Protein AF-A0A8H8JUF9-F1 (afdb_monomer_lite)

pLDDT: mean 74.29, std 18.12, range [37.16, 95.56]

Secondary structure (DSSP, 8-state):
--THHHHHHHHHHHHHHHH-TTSTTTT--HHHHHHHHHHHHHHHTTT-TTTTSPPPTT--HHHHHHHGGG-TTTHHHHHHHHHHHHS-S-GGGTHHHHHHHHHHS-TTT----HHHHHHHHHHHHHHHHHS----PPP-----GGGS-GGGTSPP----------S------TTS--------TTTTTTS-HHHHHHHHGGGGGS-TT-HHHHHHHSSS-----------------------------TTSS----

Sequence (256 aa):
MRFGARSQVLRHIIKVAELDSTHPLHGCDAQDAKTKFEGQLRLYAPGYHPSHRPLGKQESPLAYWRSLKNTSDSFIISIVTEKLFSVLPNSMCDERTGSRISFLDSDLRSRTDIKAMTEQIKITQLYNMIEGRPKLKPRTAAHFRDLPESAKLPLPGPEVKATYHELIERPDSWLDEEPSELDPDLCAGYDMEQLTGQLNALRIINMQSPALADILSAWPVDLPIPQASILAESSTQCKGKQKKRVRSADEVAWDE

Radius of gyration: 30.15 Å; chains: 1; bounding box: 78×51×82 Å

Foldseek 3Di:
DFLLVLLVLLLVLLQVLCVDVPRPCNPPFSVNLVVLLVQLVVCPVVCHPPSVDDADPPHDPLNVLVVCCVPPNCNSVSVSVNVVVVDDPDPCVCVVVVVQVCVCVPPPHDPDDPVVSVVVVVVVVVCCVVVNDPPPDPPPPCPPVNPPVVVVDDDPDDPDPDDDDDDDPDPPVVVPPDPDPPPPPVPPPPDVVVVVVVCVVCVVVPCPPVVVVQVPDPDHDPDDDPPPPPPDDPPPPDDDDDPDDRHRSVRDDSSD

Structure (mmCIF, N/CA/C/O backbone):
data_AF-A0A8H8JUF9-F1
#
_entry.id   AF-A0A8H8JUF9-F1
#
loop_
_atom_site.group_PDB
_atom_site.id
_atom_site.type_symbol
_atom_site.label_atom_id
_atom_site.label_alt_id
_atom_site.label_comp_id
_atom_site.label_asym_id
_atom_site.label_entity_id
_atom_site.label_seq_id
_atom_site.pdbx_PDB_ins_code
_atom_site.Cartn_x
_atom_site.Cartn_y
_atom_site.Cartn_z
_atom_site.occupancy
_atom_site.B_iso_or_equiv
_atom_site.auth_seq_id
_atom_site.auth_comp_id
_atom_site.auth_asym_id
_atom_site.auth_atom_id
_atom_site.pdbx_PDB_model_num
ATOM 1 N N . MET A 1 1 ? -17.273 -15.712 3.340 1.00 45.47 1 MET A N 1
ATOM 2 C CA . MET A 1 1 ? -15.940 -15.088 3.153 1.00 45.47 1 MET A CA 1
ATOM 3 C C . MET A 1 1 ? -15.391 -14.700 4.516 1.00 45.47 1 MET A C 1
ATOM 5 O O . MET A 1 1 ? -16.115 -14.082 5.283 1.00 45.47 1 MET A O 1
ATOM 9 N N . ARG A 1 2 ? -14.165 -15.126 4.840 1.00 50.25 2 ARG A N 1
ATOM 10 C CA . ARG A 1 2 ? -13.550 -14.971 6.168 1.00 50.25 2 ARG A CA 1
ATOM 11 C C . ARG A 1 2 ? -13.209 -13.497 6.424 1.00 50.25 2 ARG A C 1
ATOM 13 O O . ARG A 1 2 ? -12.335 -12.955 5.752 1.00 50.25 2 ARG A O 1
ATOM 20 N N . PHE A 1 3 ? -13.883 -12.863 7.384 1.00 55.41 3 PHE A N 1
ATOM 21 C CA . PHE A 1 3 ? -13.566 -11.500 7.837 1.00 55.41 3 PHE A CA 1
ATOM 22 C C . PHE A 1 3 ? -12.118 -11.371 8.342 1.00 55.41 3 PHE A C 1
ATOM 24 O O . PHE A 1 3 ? -11.520 -10.308 8.179 1.00 55.41 3 PHE A O 1
ATOM 31 N N . GLY A 1 4 ? -11.522 -12.474 8.814 1.00 62.31 4 GLY A N 1
ATOM 32 C CA . GLY A 1 4 ? -10.166 -12.508 9.362 1.00 62.31 4 GLY A CA 1
ATOM 33 C C . GLY A 1 4 ? -9.073 -11.953 8.444 1.00 62.31 4 GLY A C 1
ATOM 34 O O . GLY A 1 4 ? -8.145 -11.330 8.930 1.00 62.31 4 GLY A O 1
ATOM 35 N N . ALA A 1 5 ? -9.168 -12.068 7.113 1.00 68.31 5 ALA A N 1
ATOM 36 C CA . ALA A 1 5 ? -8.114 -11.526 6.240 1.00 68.31 5 ALA A CA 1
ATOM 37 C C . ALA A 1 5 ? -8.070 -9.982 6.225 1.00 68.31 5 ALA A C 1
ATOM 39 O O . ALA A 1 5 ? -7.011 -9.389 6.027 1.00 68.31 5 ALA A O 1
ATOM 40 N N . ARG A 1 6 ? -9.214 -9.318 6.445 1.00 72.75 6 ARG A N 1
ATOM 41 C CA . ARG A 1 6 ? -9.333 -7.850 6.373 1.00 72.75 6 ARG A CA 1
ATOM 42 C C . ARG A 1 6 ? -8.769 -7.181 7.624 1.00 72.75 6 ARG A C 1
ATOM 44 O O . ARG A 1 6 ? -8.148 -6.125 7.531 1.00 72.75 6 ARG A O 1
ATOM 51 N N . SER A 1 7 ? -8.953 -7.813 8.779 1.00 82.19 7 SER A N 1
ATOM 52 C CA . SER A 1 7 ? -8.460 -7.328 10.067 1.00 82.19 7 SER A CA 1
ATOM 53 C C . SER A 1 7 ? -6.942 -7.464 10.220 1.00 82.19 7 SER A C 1
ATOM 55 O O . SER A 1 7 ? -6.333 -6.623 10.878 1.00 82.19 7 SER A O 1
ATOM 57 N N . GLN A 1 8 ? -6.297 -8.436 9.558 1.00 90.06 8 GLN A N 1
ATOM 58 C CA . GLN A 1 8 ? -4.835 -8.601 9.640 1.00 90.06 8 GLN A CA 1
ATOM 59 C C . GLN A 1 8 ? -4.058 -7.408 9.067 1.00 90.06 8 GLN A C 1
ATOM 61 O O . GLN A 1 8 ? -3.034 -7.019 9.628 1.00 90.06 8 GLN A O 1
ATOM 66 N N . VAL A 1 9 ? -4.545 -6.792 7.982 1.00 91.38 9 VAL A N 1
ATOM 67 C CA . VAL A 1 9 ? -3.889 -5.611 7.392 1.00 91.38 9 VAL A CA 1
ATOM 68 C C . VAL A 1 9 ? -3.919 -4.444 8.377 1.00 91.38 9 VAL A C 1
ATOM 70 O O . VAL A 1 9 ? -2.886 -3.831 8.639 1.00 91.38 9 VAL A O 1
ATOM 73 N N . LEU A 1 10 ? -5.082 -4.171 8.977 1.00 93.62 10 LEU A N 1
ATOM 74 C CA . LEU A 1 10 ? -5.220 -3.112 9.977 1.00 93.62 10 LEU A CA 1
ATOM 75 C C . LEU A 1 10 ? -4.370 -3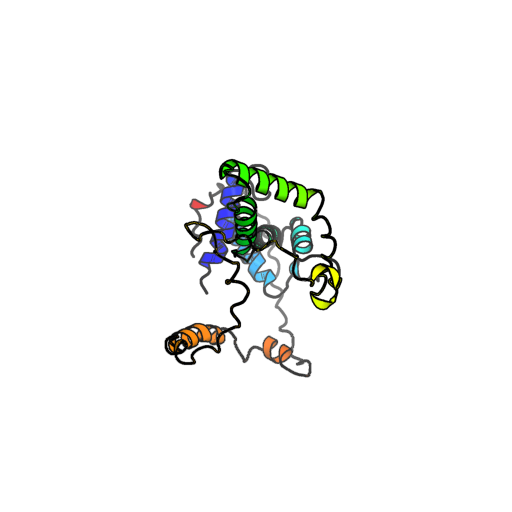.396 11.223 1.00 93.62 10 LEU A C 1
ATOM 77 O O . LEU A 1 10 ? -3.665 -2.502 11.687 1.00 93.62 10 LEU A O 1
ATOM 81 N N . ARG A 1 11 ? -4.363 -4.643 11.712 1.00 94.75 11 ARG A N 1
ATOM 82 C CA . ARG A 1 11 ? -3.496 -5.077 12.816 1.00 94.75 11 ARG A CA 1
ATOM 83 C C . ARG A 1 11 ? -2.031 -4.763 12.527 1.00 94.75 11 ARG A C 1
ATOM 85 O O . ARG A 1 11 ? -1.353 -4.185 13.371 1.00 94.75 11 ARG A O 1
ATOM 92 N N . HIS A 1 12 ? -1.542 -5.122 11.341 1.00 94.75 12 HIS A N 1
ATOM 93 C CA . HIS A 1 12 ? -0.156 -4.865 10.958 1.00 94.75 12 HIS A CA 1
ATOM 94 C C . HIS A 1 12 ? 0.155 -3.364 10.899 1.00 94.75 12 HIS A C 1
ATOM 96 O O . HIS A 1 12 ? 1.177 -2.928 11.419 1.00 94.75 12 HIS A O 1
ATOM 102 N N . ILE A 1 13 ? -0.748 -2.561 10.331 1.00 94.75 13 ILE A N 1
ATOM 103 C CA . ILE A 1 13 ? -0.582 -1.103 10.264 1.00 94.75 13 ILE A CA 1
ATOM 104 C C . ILE A 1 13 ? -0.509 -0.491 11.670 1.00 94.75 13 ILE A C 1
ATOM 106 O O . ILE A 1 13 ? 0.328 0.376 11.906 1.00 94.75 13 ILE A O 1
ATOM 110 N N . ILE A 1 14 ? -1.341 -0.943 12.613 1.00 94.94 14 ILE A N 1
ATOM 111 C CA . ILE A 1 14 ? -1.310 -0.442 13.995 1.00 94.94 14 ILE A CA 1
ATOM 112 C C . ILE A 1 14 ? -0.012 -0.854 14.692 1.00 94.94 14 ILE A C 1
ATOM 114 O O . ILE A 1 14 ? 0.605 -0.013 15.334 1.00 94.94 14 ILE A O 1
ATOM 118 N N . LYS A 1 15 ? 0.476 -2.087 14.496 1.00 95.19 15 LYS A N 1
ATOM 119 C CA . LYS A 1 15 ? 1.793 -2.498 15.016 1.00 95.19 15 LYS A CA 1
ATOM 120 C C . LYS A 1 15 ? 2.923 -1.601 14.519 1.00 95.19 15 LYS A C 1
ATOM 122 O O . LYS A 1 15 ? 3.793 -1.218 15.290 1.00 95.19 15 LYS A O 1
ATOM 127 N N . VAL A 1 16 ? 2.904 -1.243 13.236 1.00 94.81 16 VAL A N 1
ATOM 128 C CA . VAL A 1 16 ? 3.875 -0.290 12.681 1.00 94.81 16 VAL A CA 1
ATOM 129 C C . VAL A 1 16 ? 3.706 1.091 13.325 1.00 94.81 16 VAL A C 1
ATOM 131 O O . VAL A 1 16 ? 4.698 1.716 13.680 1.00 94.81 16 VAL A O 1
ATOM 134 N N . ALA A 1 17 ? 2.469 1.542 13.547 1.00 94.38 17 ALA A N 1
ATOM 135 C CA . ALA A 1 17 ? 2.174 2.820 14.198 1.00 94.38 17 ALA A CA 1
ATOM 136 C C . ALA A 1 17 ? 2.578 2.883 15.684 1.00 94.38 17 ALA A C 1
ATOM 138 O O . ALA A 1 17 ? 2.832 3.966 16.208 1.00 94.38 17 ALA A O 1
ATOM 139 N N . GLU A 1 18 ? 2.624 1.744 16.377 1.00 93.81 18 GLU A N 1
ATOM 140 C CA . GLU A 1 18 ? 3.130 1.646 17.753 1.00 93.81 18 GLU A CA 1
ATOM 141 C C . GLU A 1 18 ? 4.650 1.845 17.811 1.00 93.81 18 GLU A C 1
ATOM 143 O O . GLU A 1 18 ? 5.156 2.434 18.765 1.00 93.81 18 GLU A O 1
ATOM 148 N N . LEU A 1 19 ? 5.367 1.386 16.781 1.00 94.44 19 LEU A N 1
ATOM 149 C CA . LEU A 1 19 ? 6.822 1.514 16.672 1.00 94.44 19 LEU A CA 1
ATOM 150 C C . LEU A 1 19 ? 7.258 2.880 16.124 1.00 94.44 19 LEU A C 1
ATOM 152 O O . LEU A 1 19 ? 8.317 3.380 16.497 1.00 94.44 19 LEU A O 1
ATOM 156 N N . ASP A 1 20 ? 6.457 3.475 15.240 1.00 95.19 20 ASP A N 1
ATOM 157 C CA . ASP A 1 20 ? 6.771 4.724 14.550 1.00 95.19 20 ASP A CA 1
ATOM 158 C C . ASP A 1 20 ? 5.901 5.882 15.058 1.00 95.19 20 ASP A C 1
ATOM 160 O O . ASP A 1 20 ? 4.702 5.963 14.779 1.00 95.19 20 ASP A O 1
ATOM 164 N N . SER A 1 21 ? 6.527 6.822 15.770 1.00 93.44 21 SER A N 1
ATOM 165 C CA . SER A 1 21 ? 5.866 8.019 16.303 1.00 93.44 21 SER A CA 1
ATOM 166 C C . SER A 1 21 ? 5.422 9.010 15.228 1.00 93.44 21 SER A C 1
ATOM 168 O O . SER A 1 21 ? 4.585 9.871 15.499 1.00 93.44 21 SER A O 1
ATOM 170 N N . THR A 1 22 ? 5.946 8.893 14.005 1.00 95.19 22 THR A N 1
ATOM 171 C CA . THR A 1 22 ? 5.555 9.746 12.876 1.00 95.19 22 THR A CA 1
ATOM 172 C C . THR A 1 22 ? 4.300 9.243 12.165 1.00 95.19 22 THR A C 1
ATOM 174 O O . THR A 1 22 ? 3.713 9.957 11.346 1.00 95.19 22 THR A O 1
ATOM 177 N N . HIS A 1 23 ? 3.855 8.022 12.478 1.00 93.19 23 HIS A N 1
ATOM 178 C CA . HIS A 1 23 ? 2.730 7.401 11.802 1.00 93.19 23 HIS A CA 1
ATOM 179 C C . HIS A 1 23 ? 1.400 8.100 12.156 1.00 93.19 23 HIS A C 1
ATOM 181 O O . HIS A 1 23 ? 1.132 8.371 13.326 1.00 93.19 23 HIS A O 1
ATOM 187 N N . PRO A 1 24 ? 0.484 8.323 11.192 1.00 92.62 24 PRO A N 1
ATOM 188 C CA . PRO A 1 24 ? -0.787 9.025 11.428 1.00 92.62 24 PRO A CA 1
ATOM 189 C C . PRO A 1 24 ? -1.728 8.343 12.440 1.00 92.62 24 PRO A C 1
ATOM 191 O O . PRO A 1 24 ? -2.610 8.989 12.996 1.00 92.62 24 PRO A O 1
ATOM 194 N N . LEU A 1 25 ? -1.556 7.040 12.674 1.00 92.94 25 LEU A N 1
ATOM 195 C CA . LEU A 1 25 ? -2.312 6.273 13.678 1.00 92.94 25 LEU A CA 1
ATOM 196 C C . LEU A 1 25 ? -1.590 6.153 15.028 1.00 92.94 25 LEU A C 1
ATOM 198 O O . LEU A 1 25 ? -2.049 5.409 15.893 1.00 92.94 25 LEU A O 1
ATOM 202 N N . HIS A 1 26 ? -0.468 6.851 15.216 1.00 93.38 26 HIS A N 1
ATOM 203 C CA . HIS A 1 26 ? 0.272 6.801 16.468 1.00 93.38 26 HIS A CA 1
ATOM 204 C C . HIS A 1 26 ? -0.597 7.288 17.640 1.00 93.38 26 HIS A C 1
ATOM 206 O O . HIS A 1 26 ? -1.272 8.315 17.557 1.00 93.38 26 HIS A O 1
ATOM 212 N N . GLY A 1 27 ? -0.613 6.521 18.734 1.00 90.94 27 GLY A N 1
ATOM 213 C CA . GLY A 1 27 ? -1.431 6.807 19.918 1.00 90.94 27 GLY A CA 1
ATOM 214 C C . GLY A 1 27 ? -2.931 6.511 19.770 1.00 90.94 27 GLY A C 1
ATOM 215 O O . GLY A 1 27 ? -3.695 6.787 20.697 1.00 90.94 27 GLY A O 1
ATOM 216 N N . CYS A 1 28 ? -3.374 5.951 18.640 1.00 91.25 28 CYS A N 1
ATOM 217 C CA . CYS A 1 28 ? -4.746 5.481 18.483 1.00 91.25 28 CYS A CA 1
ATOM 218 C C . CYS A 1 28 ? -4.947 4.158 19.240 1.00 91.25 28 CYS A C 1
ATOM 220 O O . CYS A 1 28 ? -4.113 3.261 19.166 1.00 91.25 28 CYS A O 1
ATOM 222 N N . ASP A 1 29 ? -6.060 4.029 19.963 1.00 94.50 29 ASP A N 1
ATOM 223 C CA . ASP A 1 29 ? -6.433 2.772 20.613 1.00 94.50 29 ASP A CA 1
ATOM 224 C C . ASP A 1 29 ? -6.805 1.721 19.559 1.00 94.50 29 ASP A C 1
ATOM 226 O O . ASP A 1 29 ? -7.633 1.985 18.684 1.00 94.50 29 ASP A O 1
ATOM 230 N N . ALA A 1 30 ? -6.214 0.525 19.637 1.00 94.56 30 ALA A N 1
ATOM 231 C CA . ALA A 1 30 ? -6.396 -0.495 18.607 1.00 94.56 30 ALA A CA 1
ATOM 232 C C . ALA A 1 30 ? -7.864 -0.951 18.461 1.00 94.56 30 ALA A C 1
ATOM 234 O O . ALA A 1 30 ? -8.325 -1.206 17.345 1.00 94.56 30 ALA A O 1
ATOM 235 N N . GLN A 1 31 ? -8.626 -0.996 19.561 1.00 93.62 31 GLN A N 1
ATOM 236 C CA . GLN A 1 31 ? -10.045 -1.367 19.536 1.00 93.62 31 GLN A CA 1
ATOM 237 C C . GLN A 1 31 ? -10.903 -0.262 18.907 1.00 93.62 31 GLN A C 1
ATOM 239 O O . GLN A 1 31 ? -11.801 -0.543 18.107 1.00 93.62 31 GLN A O 1
ATOM 244 N N . ASP A 1 32 ? -10.627 0.998 19.250 1.00 94.00 32 ASP A N 1
ATOM 245 C CA . ASP A 1 32 ? -11.265 2.160 18.626 1.00 94.00 32 ASP A CA 1
ATOM 246 C C . ASP A 1 32 ? -10.966 2.206 17.120 1.00 94.00 32 ASP A C 1
ATOM 248 O O . ASP A 1 32 ? -11.872 2.423 16.315 1.00 94.00 32 ASP A O 1
ATOM 252 N N . ALA A 1 33 ? -9.726 1.910 16.721 1.00 94.50 33 ALA A N 1
ATOM 253 C CA . ALA A 1 33 ? -9.329 1.829 15.320 1.00 94.50 33 ALA A CA 1
ATOM 254 C C . ALA A 1 33 ? -10.071 0.714 14.562 1.00 94.50 33 ALA A C 1
ATOM 256 O O . ALA A 1 33 ? -10.581 0.977 13.471 1.00 94.50 33 ALA A O 1
ATOM 257 N N . LYS A 1 34 ? -10.197 -0.494 15.143 1.00 94.69 34 LYS A N 1
ATOM 258 C CA . LYS A 1 34 ? -11.003 -1.599 14.577 1.00 94.69 34 LYS A CA 1
ATOM 259 C C . LYS A 1 34 ? -12.457 -1.161 14.374 1.00 94.69 34 LYS A C 1
ATOM 261 O O . LYS A 1 34 ? -12.983 -1.255 13.269 1.00 94.69 34 LYS A O 1
ATOM 266 N N . THR A 1 35 ? -13.073 -0.609 15.420 1.00 94.19 35 THR A N 1
ATOM 267 C CA . THR A 1 35 ? -14.487 -0.192 15.411 1.00 94.19 35 THR A CA 1
ATOM 268 C C . THR A 1 35 ? -14.747 0.894 14.367 1.00 94.19 35 THR A C 1
ATOM 270 O O . THR A 1 35 ? -15.703 0.815 13.593 1.00 94.19 35 THR A O 1
ATOM 273 N N . LYS A 1 36 ? -13.869 1.902 14.301 1.00 94.19 36 LYS A N 1
ATOM 274 C CA . LYS A 1 36 ? -13.938 2.960 13.291 1.00 94.19 36 LYS A CA 1
ATOM 275 C C . LYS A 1 36 ? -13.764 2.394 11.892 1.00 94.19 36 LYS A C 1
ATOM 277 O O . LYS A 1 36 ? -14.576 2.701 11.031 1.00 94.19 36 LYS A O 1
ATOM 282 N N . PHE A 1 37 ? -12.761 1.551 11.659 1.00 94.50 37 PHE A N 1
ATOM 283 C CA . PHE A 1 37 ? -12.541 0.942 10.350 1.00 94.50 37 PHE A CA 1
ATOM 284 C C . PHE A 1 37 ? -13.766 0.162 9.861 1.00 94.50 37 PHE A C 1
ATOM 286 O O . PHE A 1 37 ? -14.181 0.343 8.720 1.00 94.50 37 PHE A O 1
ATOM 293 N N . GLU A 1 38 ? -14.389 -0.648 10.717 1.00 93.25 38 GLU A N 1
ATOM 294 C CA . GLU A 1 38 ? -15.613 -1.378 10.371 1.00 93.25 38 GLU A CA 1
ATOM 295 C C . GLU A 1 38 ? -16.781 -0.446 10.050 1.00 93.25 38 GLU A C 1
ATOM 297 O O . GLU A 1 38 ? -17.494 -0.671 9.070 1.00 93.25 38 GLU A O 1
ATOM 302 N N . GLY A 1 39 ? -16.962 0.620 10.835 1.00 93.00 39 GLY A N 1
ATOM 303 C CA . GLY A 1 39 ? -17.966 1.648 10.563 1.00 93.00 39 GLY A CA 1
ATOM 304 C C . GLY A 1 39 ? -17.742 2.322 9.208 1.00 93.00 39 GLY A C 1
ATOM 305 O O . GLY A 1 39 ? -18.651 2.378 8.383 1.00 93.00 39 GLY A O 1
ATOM 306 N N . GLN A 1 40 ? -16.508 2.751 8.936 1.00 93.19 40 GLN A N 1
ATOM 307 C CA . GLN A 1 40 ? -16.118 3.371 7.667 1.00 93.19 40 GLN A CA 1
ATOM 308 C C . GLN A 1 40 ? -16.298 2.411 6.486 1.00 93.19 40 GLN A C 1
ATOM 310 O O . GLN A 1 40 ? -16.794 2.806 5.434 1.00 93.19 40 GLN A O 1
ATOM 315 N N . LEU A 1 41 ? -15.964 1.130 6.662 1.00 92.12 41 LEU A N 1
ATOM 316 C CA . LEU A 1 41 ? -16.140 0.101 5.640 1.00 92.12 41 LEU A CA 1
ATOM 317 C C . LEU A 1 41 ? -17.623 -0.160 5.334 1.00 92.12 41 LEU A C 1
ATOM 319 O O . LEU A 1 41 ? -17.989 -0.334 4.172 1.00 92.12 41 LEU A O 1
ATOM 323 N N . ARG A 1 42 ? -18.485 -0.154 6.360 1.00 91.31 42 ARG A N 1
ATOM 324 C CA . ARG A 1 42 ? -19.943 -0.275 6.195 1.00 91.31 42 ARG A CA 1
ATOM 325 C C . ARG A 1 42 ? -20.554 0.928 5.484 1.00 91.31 42 ARG A C 1
ATOM 327 O O . ARG A 1 42 ? -21.504 0.734 4.740 1.00 91.31 42 ARG A O 1
ATOM 334 N N . LEU A 1 43 ? -20.021 2.132 5.695 1.00 89.88 43 LEU A N 1
ATOM 335 C CA . LEU A 1 43 ? -20.446 3.343 4.982 1.00 89.88 43 LEU A CA 1
ATOM 336 C C . LEU A 1 43 ? -19.926 3.386 3.541 1.00 89.88 43 LEU A C 1
ATOM 338 O O . LEU A 1 43 ? -20.620 3.874 2.652 1.00 89.88 43 LEU A O 1
ATOM 342 N N . TYR A 1 44 ? -18.736 2.833 3.301 1.00 89.88 44 TYR A N 1
ATOM 343 C CA . TYR A 1 44 ? -18.132 2.761 1.975 1.00 89.88 44 TYR A CA 1
ATOM 344 C C . TYR A 1 44 ? -18.902 1.837 1.021 1.00 89.88 44 TYR A C 1
ATOM 346 O O . TYR A 1 44 ? -19.124 2.196 -0.129 1.00 89.88 44 TYR A O 1
ATOM 354 N N . ALA A 1 45 ? -19.342 0.662 1.486 1.00 87.44 45 ALA A N 1
ATOM 355 C CA . ALA A 1 45 ? -20.041 -0.321 0.649 1.00 87.44 45 ALA A CA 1
ATOM 356 C C . ALA A 1 45 ? -21.282 0.222 -0.110 1.00 87.44 45 ALA A C 1
ATOM 358 O O . ALA A 1 45 ? -21.407 -0.071 -1.297 1.00 87.44 45 ALA A O 1
ATOM 359 N N . PRO A 1 46 ? -22.182 1.006 0.513 1.00 89.69 46 PRO A N 1
ATOM 360 C CA . PRO A 1 46 ? -23.306 1.658 -0.167 1.00 89.69 46 PRO A CA 1
ATOM 361 C C . PRO A 1 46 ? -22.954 3.005 -0.829 1.00 89.69 46 PRO A C 1
ATOM 363 O O . PRO A 1 46 ? -23.831 3.611 -1.436 1.00 89.69 46 PRO A O 1
ATOM 366 N N . GLY A 1 47 ? -21.715 3.500 -0.709 1.00 85.94 47 GLY A N 1
ATOM 367 C CA . GLY A 1 47 ? -21.298 4.777 -1.300 1.00 85.94 47 GLY A CA 1
ATOM 368 C C . GLY A 1 47 ? -21.659 6.029 -0.486 1.00 85.94 47 GLY A C 1
ATOM 369 O O . GLY A 1 47 ? -21.746 7.119 -1.052 1.00 85.94 47 GLY A O 1
ATOM 370 N N . TYR A 1 48 ? -21.870 5.919 0.833 1.00 85.94 48 TYR A N 1
ATOM 371 C CA . TYR A 1 48 ? -22.157 7.088 1.679 1.00 85.94 48 TYR A CA 1
ATOM 372 C C . TYR A 1 48 ? -20.939 8.016 1.828 1.00 85.94 48 TYR A C 1
ATOM 374 O O . TYR A 1 48 ? -19.793 7.637 1.570 1.00 85.94 48 TYR A O 1
ATOM 382 N N . HIS A 1 49 ? -21.174 9.265 2.247 1.00 73.19 49 HIS A N 1
ATOM 383 C CA . HIS A 1 49 ? -20.105 10.232 2.520 1.00 73.19 49 HIS A CA 1
ATOM 384 C C . HIS A 1 49 ? -19.033 9.623 3.449 1.00 73.19 49 HIS A C 1
ATOM 386 O O . HIS A 1 49 ? -19.394 8.969 4.429 1.00 73.19 49 HIS A O 1
ATOM 392 N N . PRO A 1 50 ? -17.728 9.810 3.174 1.00 69.69 50 PRO A N 1
ATOM 393 C CA . PRO A 1 50 ? -17.131 10.672 2.142 1.00 69.69 50 PRO A CA 1
ATOM 394 C C . PRO A 1 50 ? -16.869 9.981 0.791 1.00 69.69 50 PRO A C 1
ATOM 396 O O . PRO A 1 50 ? -16.357 10.612 -0.133 1.00 69.69 50 PRO A O 1
ATOM 399 N N . SER A 1 51 ? -17.259 8.712 0.635 1.00 68.31 51 SER A N 1
ATOM 400 C CA . SER A 1 51 ? -17.060 7.949 -0.608 1.00 68.31 51 SER A CA 1
ATOM 401 C C . SER A 1 51 ? -17.957 8.382 -1.776 1.00 68.31 51 SER A C 1
ATOM 403 O O . SER A 1 51 ? -17.684 8.037 -2.920 1.00 68.31 51 SER A O 1
ATOM 405 N N . HIS A 1 52 ? -18.965 9.220 -1.512 1.00 79.94 52 HIS A N 1
ATOM 406 C CA . HIS A 1 52 ? -19.851 9.783 -2.536 1.00 79.94 52 HIS A CA 1
ATOM 407 C C . HIS A 1 52 ? -19.145 10.760 -3.494 1.00 79.94 52 HIS A C 1
ATOM 409 O O . HIS A 1 52 ? -19.673 11.078 -4.559 1.00 79.94 52 HIS A O 1
ATOM 415 N N . ARG A 1 53 ? -17.945 11.252 -3.147 1.00 85.75 53 ARG A N 1
ATOM 416 C CA . ARG A 1 53 ? -17.159 12.062 -4.081 1.00 85.75 53 ARG A CA 1
ATOM 417 C C . ARG A 1 53 ? -16.754 11.182 -5.275 1.00 85.75 53 ARG A C 1
ATOM 419 O O . ARG A 1 53 ? -16.014 10.219 -5.064 1.00 85.75 53 ARG A O 1
ATOM 426 N N . PRO A 1 54 ? -17.163 11.517 -6.512 1.00 85.44 54 PRO A N 1
ATOM 427 C CA . PRO A 1 54 ? -16.742 10.769 -7.687 1.00 85.44 54 PRO A CA 1
ATOM 428 C C . PRO A 1 54 ? -15.241 10.949 -7.928 1.00 85.44 54 PRO A C 1
ATOM 430 O O . PRO A 1 54 ? -14.675 12.015 -7.663 1.00 85.44 54 PRO A O 1
ATOM 433 N N . LEU A 1 55 ? -14.603 9.907 -8.464 1.00 90.12 55 LEU A N 1
ATOM 434 C CA . LEU A 1 55 ? -13.212 9.968 -8.900 1.00 90.12 55 LEU A CA 1
ATOM 435 C C . LEU A 1 55 ? -13.087 10.980 -10.048 1.00 90.12 55 LEU A C 1
ATOM 437 O O . LEU A 1 55 ? -13.804 10.888 -11.047 1.00 90.12 55 LEU A O 1
ATOM 441 N N . GLY A 1 56 ? -12.195 11.964 -9.912 1.00 90.88 56 GLY A N 1
ATOM 442 C CA . GLY A 1 56 ? -11.965 12.936 -10.980 1.00 90.88 56 GLY A CA 1
ATOM 443 C C . GLY A 1 56 ? -11.446 12.266 -12.260 1.00 90.88 56 GLY A C 1
ATOM 444 O O . GLY A 1 56 ? -10.680 11.310 -12.193 1.00 90.88 56 GLY A O 1
ATOM 445 N N . LYS A 1 57 ? -11.789 12.800 -13.444 1.00 90.38 57 LYS A N 1
ATOM 446 C CA . LYS A 1 57 ? -11.374 12.230 -14.751 1.00 90.38 57 LYS A CA 1
ATOM 447 C C . LYS A 1 57 ? -9.855 12.049 -14.915 1.00 90.38 57 LYS A C 1
ATOM 449 O O . LYS A 1 57 ? -9.430 11.228 -15.715 1.00 90.38 57 LYS A O 1
ATOM 454 N N . GLN A 1 58 ? -9.059 12.844 -14.203 1.00 92.88 58 GLN A N 1
ATOM 455 C CA . GLN A 1 58 ? -7.590 12.825 -14.233 1.00 92.88 58 GLN A CA 1
ATOM 456 C C . GLN A 1 58 ? -6.986 12.394 -12.884 1.00 92.88 58 GLN A C 1
ATOM 458 O O . GLN A 1 58 ? -5.776 12.464 -12.689 1.00 92.88 58 GLN A O 1
ATOM 463 N N . GLU A 1 59 ? -7.819 11.995 -11.919 1.00 94.62 59 GLU A N 1
ATOM 464 C CA . GLU A 1 59 ? -7.377 11.617 -10.580 1.00 94.62 59 GLU A CA 1
ATOM 465 C C . GLU A 1 59 ? -7.079 10.117 -10.547 1.00 94.62 59 GLU A C 1
ATOM 467 O O . GLU A 1 59 ? -7.918 9.290 -10.898 1.00 94.62 59 GLU A O 1
ATOM 472 N N . SER A 1 60 ? -5.871 9.745 -10.119 1.00 94.50 60 SER A N 1
ATOM 473 C CA . SER A 1 60 ? -5.569 8.332 -9.894 1.00 94.50 60 SER A CA 1
ATOM 474 C C . SER A 1 60 ? -6.318 7.825 -8.652 1.00 94.50 60 SER A C 1
ATOM 476 O O . SER A 1 60 ? -6.482 8.582 -7.691 1.00 94.50 60 SER A O 1
ATOM 478 N N . PRO A 1 61 ? -6.714 6.539 -8.595 1.00 93.38 61 PRO A N 1
ATOM 479 C CA . PRO A 1 61 ? -7.346 5.973 -7.402 1.00 93.38 61 PRO A CA 1
ATOM 480 C C . PRO A 1 61 ? -6.524 6.199 -6.125 1.00 93.38 61 PRO A C 1
ATOM 482 O O . PRO A 1 61 ? -7.065 6.525 -5.074 1.00 93.38 61 PRO A O 1
ATOM 485 N N . LEU A 1 62 ? -5.194 6.109 -6.219 1.00 94.25 62 LEU A N 1
ATOM 486 C CA . LEU A 1 62 ? -4.299 6.388 -5.097 1.00 94.25 62 LEU A CA 1
ATOM 487 C C . LEU A 1 62 ? -4.369 7.857 -4.641 1.00 94.25 62 LEU A C 1
ATOM 489 O O . LEU A 1 62 ? -4.358 8.126 -3.440 1.00 94.25 62 LEU A O 1
ATOM 493 N N . ALA A 1 63 ? -4.444 8.807 -5.578 1.00 94.62 63 ALA A N 1
ATOM 494 C CA . ALA A 1 63 ? -4.592 10.227 -5.257 1.00 94.62 63 ALA A CA 1
ATOM 495 C C . ALA A 1 63 ? -5.934 10.516 -4.567 1.00 94.62 63 ALA A C 1
ATOM 497 O O . ALA A 1 63 ? -5.960 11.237 -3.569 1.00 94.62 63 ALA A O 1
ATOM 498 N N . TYR A 1 64 ? -7.008 9.865 -5.020 1.00 94.12 64 TYR A N 1
ATOM 499 C CA . TYR A 1 64 ? -8.325 9.950 -4.393 1.00 94.12 64 TYR A CA 1
ATOM 500 C C . TYR A 1 64 ? -8.288 9.544 -2.918 1.00 94.12 64 TYR A C 1
ATOM 502 O O . TYR A 1 64 ? -8.639 10.347 -2.051 1.00 94.12 64 TYR A O 1
ATOM 510 N N . TRP A 1 65 ? -7.762 8.356 -2.606 1.00 94.69 65 TRP A N 1
ATOM 511 C CA . TRP A 1 65 ? -7.658 7.882 -1.221 1.00 94.69 65 TRP A CA 1
ATOM 512 C C . TRP A 1 65 ? -6.729 8.742 -0.365 1.00 94.69 65 TRP A C 1
ATOM 514 O O . TRP A 1 65 ? -7.000 8.968 0.811 1.00 94.69 65 TRP A O 1
ATOM 524 N N . ARG A 1 66 ? -5.660 9.297 -0.946 1.00 94.69 66 ARG A N 1
ATOM 525 C CA . ARG A 1 66 ? -4.803 10.260 -0.240 1.00 94.69 66 ARG A CA 1
ATOM 526 C C . ARG A 1 66 ? -5.548 11.539 0.127 1.00 94.69 66 ARG A C 1
ATOM 528 O O . ARG A 1 66 ? -5.323 12.055 1.218 1.00 94.69 66 ARG A O 1
ATOM 535 N N . SER A 1 67 ? -6.447 12.021 -0.731 1.00 93.88 67 SER A N 1
ATOM 536 C CA . SER A 1 67 ? -7.251 13.215 -0.442 1.00 93.88 67 SER A CA 1
ATOM 537 C C . SER A 1 67 ? -8.234 13.010 0.721 1.00 93.88 67 SER A C 1
ATOM 539 O O . SER A 1 67 ? -8.522 13.950 1.458 1.00 93.88 67 SER A O 1
ATOM 541 N N . LEU A 1 68 ? -8.672 11.766 0.945 1.00 92.69 68 LEU A N 1
ATOM 542 C CA . LEU A 1 68 ? -9.611 11.372 1.999 1.00 92.69 68 LEU A CA 1
ATOM 543 C C . LEU A 1 68 ? -8.970 11.178 3.385 1.00 92.69 68 LEU A C 1
ATOM 545 O O . LEU A 1 68 ? -9.683 10.971 4.371 1.00 92.69 68 LEU A O 1
ATOM 549 N N . LYS A 1 69 ? -7.639 11.285 3.498 1.00 92.38 69 LYS A N 1
ATOM 550 C CA . LYS A 1 69 ? -6.927 11.204 4.787 1.00 92.38 69 LYS A CA 1
ATOM 551 C C . LYS A 1 69 ? -7.240 12.363 5.730 1.00 92.38 69 LYS A C 1
ATOM 553 O O . LYS A 1 69 ? -7.099 12.217 6.935 1.00 92.38 69 LYS A O 1
ATOM 558 N N . ASN A 1 70 ? -7.654 13.511 5.206 1.00 89.44 70 ASN A N 1
ATOM 559 C CA . ASN A 1 70 ? -7.943 14.676 6.042 1.00 89.44 70 ASN A CA 1
ATOM 560 C C . ASN A 1 70 ? -9.363 14.645 6.631 1.00 89.44 70 ASN A C 1
ATOM 562 O O . ASN A 1 70 ? -9.704 15.486 7.458 1.00 89.44 70 ASN A O 1
ATOM 566 N N . THR A 1 71 ? -10.195 13.685 6.221 1.00 92.06 71 THR A N 1
ATOM 567 C CA . THR A 1 71 ? -11.577 13.547 6.684 1.00 92.06 71 THR A CA 1
ATOM 568 C C . THR A 1 71 ? -11.645 12.524 7.816 1.00 92.06 71 THR A C 1
ATOM 570 O O . THR A 1 71 ? -11.240 11.373 7.642 1.00 92.06 71 THR A O 1
ATOM 573 N N . SER A 1 72 ? -12.205 12.915 8.967 1.00 89.62 72 SER A N 1
ATOM 574 C CA . SER A 1 72 ? -12.384 12.034 10.136 1.00 89.62 72 SER A CA 1
ATOM 575 C C . SER A 1 72 ? -13.086 10.723 9.783 1.00 89.62 72 SER A C 1
ATOM 577 O O . SER A 1 72 ? -12.718 9.655 10.277 1.00 89.62 72 SER A O 1
ATOM 579 N N . ASP A 1 73 ? -14.052 10.808 8.874 1.00 90.25 73 ASP A N 1
ATOM 580 C CA . ASP A 1 73 ? -14.983 9.731 8.544 1.00 90.25 73 ASP A CA 1
ATOM 581 C C . ASP A 1 73 ? -14.409 8.727 7.541 1.00 90.25 73 ASP A C 1
ATOM 583 O O . ASP A 1 73 ? -14.996 7.676 7.328 1.00 90.25 73 ASP A O 1
ATOM 587 N N . SER A 1 74 ? -13.247 9.000 6.946 1.00 92.94 74 SER A N 1
ATOM 588 C CA . SER A 1 74 ? -12.543 8.056 6.064 1.00 92.94 74 SER A CA 1
ATOM 589 C C . SER A 1 74 ? -11.080 7.867 6.410 1.00 92.94 74 SER A C 1
ATOM 591 O O . SER A 1 74 ? -10.363 7.194 5.673 1.00 92.94 74 SER A O 1
ATOM 593 N N . PHE A 1 75 ? -10.608 8.453 7.504 1.00 94.62 75 PHE A N 1
ATOM 594 C CA . PHE A 1 75 ? -9.189 8.480 7.823 1.00 94.62 75 PHE A CA 1
ATOM 595 C C . PHE A 1 75 ? -8.540 7.087 7.838 1.00 94.62 75 PHE A C 1
ATOM 597 O O . PHE A 1 75 ? -7.541 6.859 7.155 1.00 94.62 75 PHE A O 1
ATOM 604 N N . ILE A 1 76 ? -9.133 6.134 8.565 1.00 95.56 76 ILE A N 1
ATOM 605 C CA . ILE A 1 76 ? -8.546 4.803 8.756 1.00 95.56 76 ILE A CA 1
ATOM 606 C C . ILE A 1 76 ? -8.661 3.977 7.478 1.00 95.56 76 ILE A C 1
ATOM 608 O O . ILE A 1 76 ? -7.664 3.411 7.031 1.00 95.56 76 ILE A O 1
ATOM 612 N N . ILE A 1 77 ? -9.841 3.945 6.850 1.00 95.00 77 ILE A N 1
ATOM 613 C CA . ILE A 1 77 ? -10.027 3.231 5.582 1.00 95.00 77 ILE A CA 1
ATOM 614 C C . ILE A 1 77 ? -9.104 3.783 4.489 1.00 95.00 77 ILE A C 1
ATOM 616 O O . ILE A 1 77 ? -8.546 3.006 3.728 1.00 95.00 77 ILE A O 1
ATOM 620 N N . SER A 1 78 ? -8.846 5.092 4.457 1.00 95.31 78 SER A N 1
ATOM 621 C CA . SER A 1 78 ? -7.930 5.703 3.484 1.00 95.31 78 SER A CA 1
ATOM 622 C C . SER A 1 78 ? -6.485 5.255 3.681 1.00 95.31 78 SER A C 1
ATOM 624 O O . SER A 1 78 ? -5.794 4.978 2.703 1.00 95.31 78 SER A O 1
ATOM 626 N N . ILE A 1 79 ? -6.028 5.141 4.932 1.00 95.50 79 ILE A N 1
ATOM 627 C CA . ILE A 1 79 ? -4.691 4.622 5.256 1.00 95.50 79 ILE A CA 1
ATOM 628 C C . ILE A 1 79 ? -4.580 3.147 4.863 1.00 95.50 79 ILE A C 1
ATOM 630 O O . ILE A 1 79 ? -3.610 2.757 4.214 1.00 95.50 79 ILE A O 1
ATOM 634 N N . VAL A 1 80 ? -5.579 2.333 5.218 1.00 95.12 80 VAL A N 1
ATOM 635 C CA . VAL A 1 80 ? -5.611 0.908 4.857 1.00 95.12 80 VAL A CA 1
ATOM 636 C C . VAL A 1 80 ? -5.589 0.747 3.340 1.00 95.12 80 VAL A C 1
ATOM 638 O O . VAL A 1 80 ? -4.780 -0.013 2.813 1.00 95.12 80 VAL A O 1
ATOM 641 N N . THR A 1 81 ? -6.420 1.501 2.625 1.00 94.56 81 THR A N 1
ATOM 642 C CA . THR A 1 81 ? -6.505 1.419 1.169 1.00 94.56 81 THR A CA 1
ATOM 643 C C . THR A 1 81 ? -5.234 1.912 0.484 1.00 94.56 81 THR A C 1
ATOM 645 O O . THR A 1 81 ? -4.776 1.281 -0.464 1.00 94.56 81 THR A O 1
ATOM 648 N N . GLU A 1 82 ? -4.592 2.974 0.977 1.00 94.88 82 GLU A N 1
ATOM 649 C CA . GLU A 1 82 ? -3.286 3.396 0.460 1.00 94.88 82 GLU A CA 1
ATOM 650 C C . GLU A 1 82 ? -2.236 2.283 0.597 1.00 94.88 82 GLU A C 1
ATOM 652 O O . GLU A 1 82 ? -1.463 2.042 -0.332 1.00 94.88 82 GLU A O 1
ATOM 657 N N . LYS A 1 83 ? -2.228 1.565 1.727 1.00 93.69 83 LYS A N 1
ATOM 658 C CA . LYS A 1 83 ? -1.345 0.409 1.920 1.00 93.69 83 LYS A CA 1
ATOM 659 C C . LYS A 1 83 ? -1.724 -0.758 1.009 1.00 93.69 83 LYS A C 1
ATOM 661 O O . LYS A 1 83 ? -0.823 -1.374 0.449 1.00 93.69 83 LYS A O 1
ATOM 666 N N . LEU A 1 84 ? -3.010 -1.014 0.771 1.00 92.38 84 LEU A N 1
ATOM 667 C CA . LEU A 1 84 ? -3.446 -2.014 -0.212 1.00 92.38 84 LEU A CA 1
ATOM 668 C C . LEU A 1 84 ? -2.951 -1.679 -1.624 1.00 92.38 84 LEU A C 1
ATOM 670 O O . LEU A 1 84 ? -2.444 -2.561 -2.305 1.00 92.38 84 LEU A O 1
ATOM 674 N N . PHE A 1 85 ? -2.999 -0.410 -2.035 1.00 92.31 85 PHE A N 1
ATOM 675 C CA . PHE A 1 85 ? -2.439 0.025 -3.321 1.00 92.31 85 PHE A CA 1
ATOM 676 C C . PHE A 1 85 ? -0.908 -0.052 -3.395 1.00 92.31 85 PHE A C 1
ATOM 678 O O . PHE A 1 85 ? -0.357 -0.032 -4.493 1.00 92.31 85 PHE A O 1
ATOM 685 N N . SER A 1 86 ? -0.212 -0.131 -2.257 1.00 89.44 86 SER A N 1
ATOM 686 C CA . SER A 1 86 ? 1.239 -0.359 -2.235 1.00 89.44 86 SER A CA 1
ATOM 687 C C . SER A 1 86 ? 1.624 -1.826 -2.450 1.00 89.44 86 SER A C 1
ATOM 689 O O . SER A 1 86 ? 2.770 -2.110 -2.796 1.00 89.44 86 SER A O 1
ATOM 691 N N . VAL A 1 87 ? 0.676 -2.755 -2.283 1.00 88.25 87 VAL A N 1
ATOM 692 C CA . VAL A 1 87 ? 0.889 -4.171 -2.581 1.00 88.25 87 VAL A CA 1
ATOM 693 C C . VAL A 1 87 ? 0.727 -4.370 -4.082 1.00 88.25 87 VAL A C 1
ATOM 695 O O . VAL A 1 87 ? -0.337 -4.121 -4.647 1.00 88.25 87 VAL A O 1
ATOM 698 N N . LEU A 1 88 ? 1.787 -4.830 -4.745 1.00 80.81 88 LEU A N 1
ATOM 699 C CA . LEU A 1 88 ? 1.692 -5.209 -6.148 1.00 80.81 88 LEU A CA 1
ATOM 700 C C . LEU A 1 88 ? 0.956 -6.554 -6.243 1.00 80.81 88 LEU A C 1
ATOM 702 O O . LEU A 1 88 ? 1.388 -7.518 -5.613 1.00 80.81 88 LEU A O 1
ATOM 706 N N . PRO A 1 89 ? -0.131 -6.655 -7.029 1.00 79.31 89 PRO A N 1
ATOM 707 C CA . PRO A 1 89 ? -0.912 -7.890 -7.142 1.00 79.31 89 PRO A CA 1
ATOM 708 C C . PRO A 1 89 ? -0.162 -9.004 -7.881 1.00 79.31 89 PRO A C 1
ATOM 710 O O . PRO A 1 89 ? -0.641 -10.130 -7.947 1.00 79.31 89 PRO A O 1
ATOM 713 N N . ASN A 1 90 ? 0.990 -8.687 -8.471 1.00 78.31 90 ASN A N 1
ATOM 714 C CA . ASN A 1 90 ? 1.743 -9.594 -9.307 1.00 78.31 90 ASN A CA 1
ATOM 715 C C . ASN A 1 90 ? 3.024 -10.050 -8.594 1.00 78.31 90 ASN A C 1
ATOM 717 O O . ASN A 1 90 ? 3.905 -9.232 -8.322 1.00 78.31 90 ASN A O 1
ATOM 721 N N . SER A 1 91 ? 3.153 -11.358 -8.355 1.00 70.44 91 SER A N 1
ATOM 722 C CA . SER A 1 91 ? 4.401 -11.985 -7.895 1.00 70.44 91 SER A CA 1
ATOM 7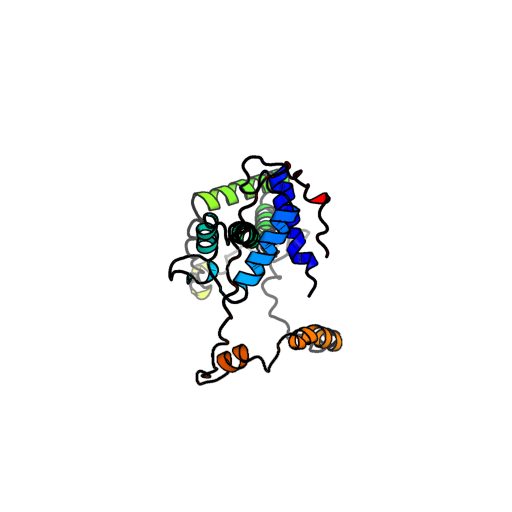23 C C . SER A 1 91 ? 5.546 -11.789 -8.896 1.00 70.44 91 SER A C 1
ATOM 725 O O . SER A 1 91 ? 6.707 -11.715 -8.503 1.00 70.44 91 SER A O 1
ATOM 727 N N . MET A 1 92 ? 5.227 -11.590 -10.181 1.00 69.00 92 MET A N 1
ATOM 728 C CA . MET A 1 92 ? 6.202 -11.403 -11.260 1.00 69.00 92 MET A CA 1
ATOM 729 C C . MET A 1 92 ? 6.893 -10.030 -11.251 1.00 69.00 92 MET A C 1
ATOM 731 O O . MET A 1 92 ? 7.747 -9.742 -12.094 1.00 69.00 92 MET A O 1
ATOM 735 N N . CYS A 1 93 ? 6.556 -9.137 -10.315 1.00 66.38 93 CYS A N 1
ATOM 736 C CA . CYS A 1 93 ? 7.371 -7.941 -10.114 1.00 66.38 93 CYS A CA 1
ATOM 737 C C . CYS A 1 93 ? 8.812 -8.304 -9.742 1.00 66.38 93 CYS A C 1
ATOM 739 O O . CYS A 1 93 ? 9.729 -7.602 -10.174 1.00 66.38 93 CYS A O 1
ATOM 741 N N . ASP A 1 94 ? 9.007 -9.425 -9.043 1.00 73.50 94 ASP A N 1
ATOM 742 C CA . ASP A 1 94 ? 10.335 -9.966 -8.779 1.00 73.50 94 ASP A CA 1
ATOM 743 C C . ASP A 1 94 ? 10.905 -10.752 -9.971 1.00 73.50 94 ASP A C 1
ATOM 745 O O . ASP A 1 94 ? 12.106 -10.738 -10.205 1.00 73.50 94 ASP A O 1
ATOM 749 N N . GLU A 1 95 ? 10.078 -11.327 -10.847 1.00 79.38 95 GLU A N 1
ATOM 750 C CA . GLU A 1 95 ? 10.580 -11.988 -12.066 1.00 79.38 95 GLU A CA 1
ATOM 751 C C . GLU A 1 95 ? 11.294 -11.024 -13.016 1.00 79.38 95 GLU A C 1
ATOM 753 O O . GLU A 1 95 ? 12.272 -11.388 -13.666 1.00 79.38 95 GLU A O 1
ATOM 758 N N . ARG A 1 96 ? 10.879 -9.752 -13.064 1.00 76.81 96 ARG A N 1
ATOM 759 C CA . ARG A 1 96 ? 11.638 -8.728 -13.805 1.00 76.81 96 ARG A CA 1
ATOM 760 C C . ARG A 1 96 ? 13.007 -8.460 -13.180 1.00 76.81 96 ARG A C 1
ATOM 762 O O . ARG A 1 96 ? 13.923 -8.045 -13.891 1.00 76.81 96 ARG A O 1
ATOM 769 N N . THR A 1 97 ? 13.145 -8.671 -11.874 1.00 82.75 97 THR A N 1
ATOM 770 C CA . THR A 1 97 ? 14.441 -8.684 -11.192 1.00 82.75 97 THR A CA 1
ATOM 771 C C . THR A 1 97 ? 15.210 -9.948 -11.561 1.00 82.75 97 THR A C 1
ATOM 773 O O . THR A 1 97 ? 16.358 -9.829 -11.973 1.00 82.75 97 THR A O 1
ATOM 776 N N . GLY A 1 98 ? 14.568 -11.119 -11.540 1.00 83.50 98 GLY A N 1
ATOM 777 C CA . GLY A 1 98 ? 15.152 -12.392 -11.971 1.00 83.50 98 GLY A CA 1
ATOM 778 C C . GLY A 1 98 ? 15.721 -12.334 -13.390 1.00 83.50 98 GLY A C 1
ATOM 779 O O . GLY A 1 98 ? 16.891 -12.625 -13.595 1.00 83.50 98 GLY A O 1
ATOM 780 N N . SER A 1 99 ? 14.958 -11.818 -14.356 1.00 83.94 99 SER A N 1
ATOM 781 C CA . SER A 1 99 ? 15.428 -11.624 -15.735 1.00 83.94 99 SER A CA 1
ATOM 782 C C . SER A 1 99 ? 16.634 -10.679 -15.823 1.00 83.94 99 SER A C 1
ATOM 784 O O . SER A 1 99 ? 17.538 -10.898 -16.629 1.00 83.94 99 SER A O 1
ATOM 786 N N . ARG A 1 100 ? 16.697 -9.643 -14.973 1.00 83.50 100 ARG A N 1
ATOM 787 C CA . ARG A 1 100 ? 17.876 -8.766 -14.884 1.00 83.50 100 ARG A CA 1
ATOM 788 C C . ARG A 1 100 ? 19.081 -9.481 -14.286 1.00 83.50 100 ARG A C 1
ATOM 790 O O . ARG A 1 100 ? 20.182 -9.233 -14.758 1.00 83.50 100 ARG A O 1
ATOM 797 N N . ILE A 1 101 ? 18.876 -10.338 -13.288 1.00 85.50 101 ILE A N 1
ATOM 798 C CA . ILE A 1 101 ? 19.937 -11.178 -12.723 1.00 85.50 101 ILE A CA 1
ATOM 799 C C . ILE A 1 101 ? 20.466 -12.107 -13.814 1.00 85.50 101 ILE A C 1
ATOM 801 O O . ILE A 1 101 ? 21.648 -12.040 -14.113 1.00 85.50 101 ILE A O 1
ATOM 805 N N . SER A 1 102 ? 19.601 -12.858 -14.503 1.00 84.75 102 SER A N 1
ATOM 806 C CA . SER A 1 102 ? 20.010 -13.745 -15.602 1.00 84.75 102 SER A CA 1
ATOM 807 C C . SER A 1 102 ? 20.727 -13.004 -16.736 1.00 84.75 102 SER A C 1
ATOM 809 O O . SER A 1 102 ? 21.663 -13.529 -17.325 1.00 84.75 102 SER A O 1
ATOM 811 N N . PHE A 1 103 ? 20.323 -11.765 -17.041 1.00 82.44 103 PHE A N 1
ATOM 812 C CA . PHE A 1 103 ? 21.013 -10.941 -18.036 1.00 82.44 103 PHE A CA 1
ATOM 813 C C . PHE A 1 103 ? 22.411 -10.488 -17.580 1.00 82.44 103 PHE A C 1
ATOM 815 O O . PHE A 1 103 ? 23.312 -10.357 -18.409 1.00 82.44 103 PHE A O 1
ATOM 822 N N . LEU A 1 104 ? 22.595 -10.208 -16.286 1.00 82.00 104 LEU A N 1
ATOM 823 C CA . LEU A 1 104 ? 23.888 -9.815 -15.714 1.00 82.00 104 LEU A CA 1
ATOM 824 C C . LEU A 1 104 ? 24.819 -11.020 -15.497 1.00 82.00 104 LEU A C 1
ATOM 826 O O . LEU A 1 104 ? 26.030 -10.875 -15.647 1.00 82.00 104 LEU A O 1
ATOM 830 N N . ASP A 1 105 ? 24.248 -12.188 -15.211 1.00 82.69 105 ASP A N 1
ATOM 831 C CA . ASP A 1 105 ? 24.940 -13.445 -14.902 1.00 82.69 105 ASP A CA 1
ATOM 832 C C . ASP A 1 105 ? 25.163 -14.346 -16.133 1.00 82.69 105 ASP A C 1
ATOM 834 O O . ASP A 1 105 ? 25.416 -15.537 -16.010 1.00 82.69 105 ASP A O 1
ATOM 838 N N . SER A 1 106 ? 25.051 -13.817 -17.359 1.00 78.75 106 SER A N 1
ATOM 839 C CA . SER A 1 106 ? 25.301 -14.636 -18.556 1.00 78.75 106 SER A CA 1
ATOM 840 C C . SER A 1 106 ? 26.745 -15.168 -18.552 1.00 78.75 106 SER A C 1
ATOM 842 O O . SER A 1 106 ? 27.661 -14.369 -18.336 1.00 78.75 106 SER A O 1
ATOM 844 N N . ASP A 1 107 ? 26.948 -16.454 -18.874 1.00 68.12 107 ASP A N 1
ATOM 845 C CA . ASP A 1 107 ? 28.228 -17.196 -18.780 1.00 68.12 107 ASP A CA 1
ATOM 846 C C . ASP A 1 107 ? 29.453 -16.463 -19.362 1.00 68.12 107 ASP A C 1
ATOM 848 O O . ASP A 1 107 ? 30.574 -16.612 -18.874 1.00 68.12 107 ASP A O 1
ATOM 852 N N . LEU A 1 108 ? 29.256 -15.631 -20.391 1.00 66.38 108 LEU A N 1
ATOM 853 C CA . LEU A 1 108 ? 30.330 -14.861 -21.024 1.00 66.38 108 LEU A CA 1
ATOM 854 C C . LEU A 1 108 ? 30.661 -13.518 -20.348 1.00 66.38 108 LEU A C 1
ATOM 856 O O . LEU A 1 108 ? 31.692 -12.932 -20.682 1.00 66.38 108 LEU A O 1
ATOM 860 N N . ARG A 1 109 ? 29.806 -12.970 -19.470 1.00 61.81 109 ARG A N 1
ATOM 861 C CA . ARG A 1 109 ? 29.887 -11.549 -19.071 1.00 61.81 109 ARG A CA 1
ATOM 862 C C . ARG A 1 109 ? 30.419 -11.234 -17.682 1.00 61.81 109 ARG A C 1
ATOM 864 O O . ARG A 1 109 ? 30.984 -10.153 -17.570 1.00 61.81 109 ARG A O 1
ATOM 871 N N . SER A 1 110 ? 30.341 -12.094 -16.664 1.00 61.34 110 SER A N 1
ATOM 872 C CA . SER A 1 110 ? 31.139 -11.905 -15.433 1.00 61.34 110 SER A CA 1
ATOM 873 C C . SER A 1 110 ? 30.853 -12.947 -14.359 1.00 61.34 110 SER A C 1
ATOM 875 O O . SER A 1 110 ? 29.700 -13.264 -14.115 1.00 61.34 110 SER A O 1
ATOM 877 N N . ARG A 1 111 ? 31.881 -13.324 -13.589 1.00 76.38 111 ARG A N 1
ATOM 878 C CA . ARG A 1 111 ? 31.731 -13.879 -12.231 1.00 76.38 111 ARG A CA 1
ATOM 879 C C . ARG A 1 111 ? 31.489 -12.748 -11.224 1.00 76.38 111 ARG A C 1
ATOM 881 O O . ARG A 1 111 ? 32.333 -12.501 -10.361 1.00 76.38 111 ARG A O 1
ATOM 888 N N . THR A 1 112 ? 30.424 -11.968 -11.398 1.00 83.75 112 THR A N 1
ATOM 889 C CA . THR A 1 112 ? 30.077 -10.955 -10.392 1.00 83.75 112 THR A CA 1
ATOM 890 C C . THR A 1 112 ? 29.508 -11.645 -9.155 1.00 83.75 112 THR A C 1
ATOM 892 O O . THR A 1 112 ? 28.837 -12.666 -9.242 1.00 83.75 112 THR A O 1
ATOM 895 N N . ASP A 1 113 ? 29.822 -11.120 -7.972 1.00 89.38 113 ASP A N 1
ATOM 896 C CA . ASP A 1 113 ? 29.210 -11.609 -6.738 1.00 89.38 113 ASP A CA 1
ATOM 897 C C . ASP A 1 113 ? 27.702 -11.292 -6.759 1.00 89.38 113 ASP A C 1
ATOM 899 O O . ASP A 1 113 ? 27.296 -10.197 -7.163 1.00 89.38 113 ASP A O 1
ATOM 903 N N . ILE A 1 114 ? 26.864 -12.219 -6.287 1.00 86.62 114 ILE A N 1
ATOM 904 C CA . ILE A 1 114 ? 25.398 -12.066 -6.220 1.00 86.62 114 ILE A CA 1
ATOM 905 C C . ILE A 1 114 ? 25.035 -10.795 -5.442 1.00 86.62 114 ILE A C 1
ATOM 907 O O . ILE A 1 114 ? 24.085 -10.076 -5.781 1.00 86.62 114 ILE A O 1
ATOM 911 N N . LYS A 1 115 ? 25.825 -10.473 -4.411 1.00 89.56 115 LYS A N 1
ATOM 912 C CA . LYS A 1 115 ? 25.664 -9.241 -3.638 1.00 89.56 115 LYS A CA 1
ATOM 913 C C . LYS A 1 115 ? 25.859 -7.998 -4.508 1.00 89.56 115 LYS A C 1
ATOM 915 O O . LYS A 1 115 ? 25.019 -7.098 -4.470 1.00 89.56 115 LYS A O 1
ATOM 920 N N . ALA A 1 116 ? 26.907 -7.977 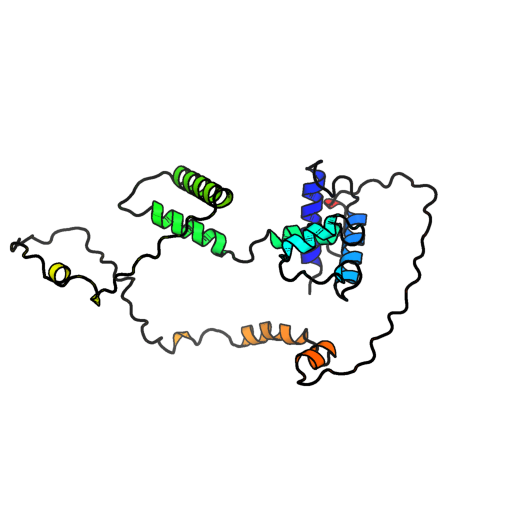-5.329 1.00 90.75 116 ALA A N 1
ATOM 921 C CA . ALA A 1 116 ? 27.192 -6.873 -6.240 1.00 90.75 116 ALA A CA 1
ATOM 922 C C . ALA A 1 116 ? 26.092 -6.720 -7.305 1.00 90.75 116 ALA A C 1
ATOM 924 O O . ALA A 1 116 ? 25.627 -5.605 -7.546 1.00 90.75 116 ALA A O 1
ATOM 925 N N . MET A 1 117 ? 25.596 -7.826 -7.878 1.00 89.56 117 MET A N 1
ATOM 926 C CA . MET A 1 117 ? 24.463 -7.788 -8.816 1.00 89.56 117 MET A CA 1
ATOM 927 C C . MET A 1 117 ? 23.207 -7.200 -8.163 1.00 89.56 117 MET A C 1
ATOM 929 O O . MET A 1 117 ? 22.529 -6.349 -8.739 1.00 89.56 117 MET A O 1
ATOM 933 N N . THR A 1 118 ? 22.911 -7.612 -6.928 1.00 89.19 118 THR A N 1
ATOM 934 C CA . THR A 1 118 ? 21.758 -7.111 -6.169 1.00 89.19 118 THR A CA 1
ATOM 935 C C . THR A 1 118 ? 21.873 -5.607 -5.915 1.00 89.19 118 THR A C 1
ATOM 937 O O . THR A 1 118 ? 20.901 -4.868 -6.090 1.00 89.19 118 THR A O 1
ATOM 940 N N . GLU A 1 119 ? 23.053 -5.130 -5.520 1.00 92.75 119 GLU A N 1
ATOM 941 C CA . GLU A 1 119 ? 23.322 -3.702 -5.320 1.00 92.75 119 GLU A CA 1
ATOM 942 C C . GLU A 1 119 ? 23.174 -2.915 -6.629 1.00 92.75 119 GLU A C 1
ATOM 944 O O . GLU A 1 119 ? 22.484 -1.894 -6.659 1.00 92.75 119 GLU A O 1
ATOM 949 N N . GLN A 1 120 ? 23.709 -3.431 -7.738 1.00 91.69 120 GLN A N 1
ATOM 950 C CA . GLN A 1 120 ? 23.566 -2.822 -9.061 1.00 91.69 120 GLN A CA 1
ATOM 951 C C . GLN A 1 120 ? 22.098 -2.726 -9.501 1.00 91.69 120 GLN A C 1
ATOM 953 O O . GLN A 1 120 ? 21.664 -1.694 -10.030 1.00 91.69 120 GLN A O 1
ATOM 958 N N . ILE A 1 121 ? 21.306 -3.773 -9.260 1.00 89.56 121 ILE A N 1
ATOM 959 C CA . ILE A 1 121 ? 19.871 -3.779 -9.557 1.00 89.56 121 ILE A CA 1
ATOM 960 C C . ILE A 1 121 ? 19.147 -2.730 -8.712 1.00 89.56 121 ILE A C 1
ATOM 962 O O . ILE A 1 121 ? 18.357 -1.967 -9.270 1.00 89.56 121 ILE A O 1
ATOM 966 N N . LYS A 1 122 ? 19.434 -2.648 -7.406 1.00 90.50 122 LYS A N 1
ATOM 967 C CA . LYS A 1 122 ? 18.845 -1.645 -6.503 1.00 90.50 122 LYS A CA 1
ATOM 968 C C . LYS A 1 122 ? 19.165 -0.225 -6.956 1.00 90.50 122 LYS A C 1
ATOM 970 O O . LYS A 1 122 ? 18.255 0.593 -7.062 1.00 90.50 122 LYS A O 1
ATOM 975 N N . ILE A 1 123 ? 20.426 0.053 -7.294 1.00 93.38 123 ILE A N 1
ATOM 976 C CA . ILE A 1 123 ? 20.858 1.355 -7.825 1.00 93.38 123 ILE A CA 1
ATOM 977 C C . ILE A 1 123 ? 20.096 1.675 -9.113 1.00 93.38 123 ILE A C 1
ATOM 979 O O . ILE A 1 123 ? 19.520 2.751 -9.244 1.00 93.38 123 ILE A O 1
ATOM 983 N N . THR A 1 124 ? 20.012 0.716 -10.036 1.00 89.25 124 THR A N 1
ATOM 984 C CA . THR A 1 124 ? 19.293 0.886 -11.304 1.00 89.25 124 THR A CA 1
ATOM 985 C C . THR A 1 124 ? 17.800 1.137 -11.078 1.00 89.25 124 THR A C 1
ATOM 987 O O . THR A 1 124 ? 17.193 1.956 -11.765 1.00 89.25 124 THR A O 1
ATOM 990 N N . GLN A 1 125 ? 17.164 0.426 -10.146 1.00 88.31 125 GLN A N 1
ATOM 991 C CA . GLN A 1 125 ? 15.756 0.632 -9.797 1.00 88.31 125 GLN A CA 1
ATOM 992 C C . GLN A 1 125 ? 15.528 2.015 -9.177 1.00 88.31 125 GLN A C 1
ATOM 994 O O . GLN A 1 125 ? 14.593 2.698 -9.589 1.00 88.31 125 GLN A O 1
ATOM 999 N N . LEU A 1 126 ? 16.405 2.447 -8.265 1.00 91.75 126 LEU A N 1
ATOM 1000 C CA . LEU A 1 126 ? 16.364 3.774 -7.652 1.00 91.75 126 LEU A CA 1
ATOM 1001 C C . LEU A 1 126 ? 16.492 4.880 -8.707 1.00 91.75 126 LEU A C 1
ATOM 1003 O O . LEU A 1 126 ? 15.665 5.787 -8.742 1.00 91.75 126 LEU A O 1
ATOM 1007 N N . TYR A 1 127 ? 17.464 4.764 -9.613 1.00 91.81 127 TYR A N 1
ATOM 1008 C CA . TYR A 1 127 ? 17.655 5.720 -10.707 1.00 91.81 127 TYR A CA 1
ATOM 1009 C C . TYR A 1 127 ? 16.415 5.804 -11.606 1.00 91.81 127 TYR A C 1
ATOM 1011 O O . TYR A 1 127 ? 15.901 6.888 -11.858 1.00 91.81 127 TYR A O 1
ATOM 1019 N N . ASN A 1 128 ? 15.854 4.654 -12.002 1.00 86.31 128 ASN A N 1
ATOM 1020 C CA . ASN A 1 128 ? 14.621 4.600 -12.799 1.00 86.31 128 ASN A CA 1
ATOM 1021 C C . ASN A 1 128 ? 13.399 5.190 -12.073 1.00 86.31 128 ASN A C 1
ATOM 1023 O O . ASN A 1 128 ? 12.441 5.590 -12.733 1.00 86.31 128 ASN A O 1
ATOM 1027 N N . MET A 1 129 ? 13.387 5.184 -10.737 1.00 86.56 129 MET A N 1
ATOM 1028 C CA . MET A 1 129 ? 12.318 5.780 -9.933 1.00 86.56 129 MET A CA 1
ATOM 1029 C C . MET A 1 129 ? 12.447 7.306 -9.867 1.00 86.56 129 MET A C 1
ATOM 1031 O O . MET A 1 129 ? 11.430 7.990 -9.915 1.00 86.56 129 MET A O 1
ATOM 1035 N N . ILE A 1 130 ? 13.674 7.828 -9.771 1.00 91.88 130 ILE A N 1
ATOM 1036 C CA . ILE A 1 130 ? 13.950 9.269 -9.660 1.00 91.88 130 ILE A CA 1
ATOM 1037 C C . ILE A 1 130 ? 13.869 9.953 -11.029 1.00 91.88 130 ILE A C 1
ATOM 1039 O O . ILE A 1 130 ? 13.164 10.945 -11.184 1.00 91.88 130 ILE A O 1
ATOM 1043 N N . GLU A 1 131 ? 14.574 9.422 -12.027 1.00 88.56 131 GLU A N 1
ATOM 1044 C CA . GLU A 1 131 ? 14.710 10.047 -13.352 1.00 88.56 131 GLU A CA 1
ATOM 1045 C C . GLU A 1 131 ? 13.638 9.585 -14.346 1.00 88.56 131 GLU A C 1
ATOM 1047 O O . GLU A 1 131 ? 13.509 10.115 -15.451 1.00 88.56 131 GLU A O 1
ATOM 1052 N N . GLY A 1 132 ? 12.844 8.589 -13.952 1.00 84.00 132 GLY A N 1
ATOM 1053 C CA . GLY A 1 132 ? 11.980 7.854 -14.858 1.00 84.00 132 GLY A CA 1
ATOM 1054 C C . GLY A 1 132 ? 12.764 6.829 -15.677 1.00 84.00 132 GLY A C 1
ATOM 1055 O O . GLY A 1 132 ? 13.993 6.807 -15.726 1.00 84.00 132 GLY A O 1
ATOM 1056 N N . ARG A 1 133 ? 12.037 5.923 -16.335 1.00 78.38 133 ARG A N 1
ATOM 1057 C CA . ARG A 1 133 ? 12.680 4.970 -17.244 1.00 78.38 133 ARG A CA 1
ATOM 1058 C C . ARG A 1 133 ? 13.102 5.718 -18.505 1.00 78.38 133 ARG A C 1
ATOM 1060 O O . ARG A 1 133 ? 12.238 6.363 -19.111 1.00 78.38 133 ARG A O 1
ATOM 1067 N N . PRO A 1 134 ? 14.364 5.598 -18.953 1.00 78.50 134 PRO A N 1
ATOM 1068 C CA . PRO A 1 134 ? 14.732 6.128 -20.252 1.00 78.50 134 PRO A CA 1
ATOM 1069 C C . PRO A 1 134 ? 13.811 5.490 -21.291 1.00 78.50 134 PRO A C 1
ATOM 1071 O O . PRO A 1 134 ? 13.584 4.274 -21.274 1.00 78.50 134 PRO A O 1
ATOM 1074 N N . LYS A 1 135 ? 13.241 6.311 -22.180 1.00 79.00 135 LYS A N 1
ATOM 1075 C CA . LYS A 1 135 ? 12.486 5.795 -23.321 1.00 79.00 135 LYS A CA 1
ATOM 1076 C C . LYS A 1 135 ? 13.460 4.937 -24.115 1.00 79.00 135 LYS A C 1
ATOM 1078 O O . LYS A 1 135 ? 14.397 5.468 -24.711 1.00 79.00 135 LYS A O 1
ATOM 1083 N N . LEU A 1 136 ? 13.278 3.618 -24.066 1.00 72.56 136 LEU A N 1
ATOM 1084 C CA . LEU A 1 136 ? 14.039 2.717 -24.915 1.00 72.56 136 LEU A CA 1
ATOM 1085 C C . LEU A 1 136 ? 13.813 3.212 -26.339 1.00 72.56 136 LEU A C 1
ATOM 1087 O O . LEU A 1 136 ? 12.664 3.316 -26.778 1.00 72.56 136 LEU A O 1
ATOM 1091 N N . LYS A 1 137 ? 14.898 3.578 -27.033 1.00 77.19 137 LYS A N 1
ATOM 1092 C CA . LYS A 1 137 ? 14.807 3.806 -28.474 1.00 77.19 137 LYS A CA 1
ATOM 1093 C C . LYS A 1 137 ? 14.158 2.543 -29.031 1.00 77.19 137 LYS A C 1
ATOM 1095 O O . LYS A 1 137 ? 14.603 1.460 -28.633 1.00 77.19 137 LYS A O 1
ATOM 1100 N N . PRO A 1 138 ? 13.100 2.655 -29.853 1.00 67.25 138 PRO A N 1
ATOM 1101 C CA . PRO A 1 138 ? 12.530 1.477 -30.475 1.00 67.25 138 PRO A CA 1
ATOM 1102 C C . PRO A 1 138 ? 13.705 0.744 -31.100 1.00 67.25 138 PRO A C 1
ATOM 1104 O O . PRO A 1 138 ? 14.445 1.326 -31.898 1.00 67.25 138 PRO A O 1
ATOM 1107 N N . ARG A 1 139 ? 13.959 -0.487 -30.644 1.00 64.69 139 ARG A N 1
ATOM 1108 C CA . ARG A 1 139 ? 14.845 -1.366 -31.389 1.00 64.69 139 ARG A CA 1
ATOM 1109 C C . ARG A 1 139 ? 14.189 -1.400 -32.756 1.00 64.69 139 ARG A C 1
ATOM 1111 O O . ARG A 1 139 ? 13.062 -1.876 -32.869 1.00 64.69 139 ARG A O 1
ATOM 1118 N N . THR A 1 140 ? 14.835 -0.814 -33.759 1.00 63.66 140 THR A N 1
ATOM 1119 C CA . THR A 1 140 ? 14.521 -1.156 -35.133 1.00 63.66 140 THR A CA 1
ATOM 1120 C C . THR A 1 140 ? 14.823 -2.636 -35.187 1.00 63.66 140 THR A C 1
ATOM 1122 O O . THR A 1 140 ? 15.986 -3.032 -35.254 1.00 63.66 140 THR A O 1
ATOM 1125 N N . ALA A 1 141 ? 13.788 -3.453 -35.000 1.00 61.84 141 ALA A N 1
ATOM 1126 C CA . ALA A 1 141 ? 13.820 -4.829 -35.420 1.00 61.84 141 ALA A CA 1
ATOM 1127 C C . ALA A 1 141 ? 14.015 -4.713 -36.925 1.00 61.84 141 ALA A C 1
ATOM 1129 O O . ALA A 1 141 ? 13.053 -4.525 -37.661 1.00 61.84 141 ALA A O 1
ATOM 1130 N N . ALA A 1 142 ? 15.277 -4.645 -37.357 1.00 60.19 142 ALA A N 1
ATOM 1131 C CA . ALA A 1 142 ? 15.602 -4.824 -38.749 1.00 60.19 142 ALA A CA 1
ATOM 1132 C C . ALA A 1 142 ? 15.018 -6.193 -39.052 1.00 60.19 142 ALA A C 1
ATOM 1134 O O . ALA A 1 142 ? 15.464 -7.199 -38.491 1.00 60.19 142 ALA A O 1
ATOM 1135 N N . HIS A 1 143 ? 13.922 -6.212 -39.806 1.00 65.56 143 HIS A N 1
ATOM 1136 C CA . HIS A 1 143 ? 13.340 -7.469 -40.208 1.00 65.56 143 HIS A CA 1
ATOM 1137 C C . HIS A 1 143 ? 14.456 -8.202 -40.950 1.00 65.56 143 HIS A C 1
ATOM 1139 O O . HIS A 1 143 ? 15.212 -7.570 -41.684 1.00 65.56 143 HIS A O 1
ATOM 1145 N N . PHE A 1 144 ? 14.592 -9.518 -40.792 1.00 66.19 144 PHE A N 1
ATOM 1146 C CA . PHE A 1 144 ? 15.659 -10.256 -41.488 1.00 66.19 144 PHE A CA 1
ATOM 1147 C C . PHE A 1 144 ? 15.670 -9.989 -43.014 1.00 66.19 144 PHE A C 1
ATOM 1149 O O . PHE A 1 144 ? 16.697 -10.053 -43.686 1.00 66.19 144 PHE A O 1
ATOM 1156 N N . ARG A 1 145 ? 14.510 -9.608 -43.563 1.00 72.44 145 ARG A N 1
ATOM 1157 C CA . ARG A 1 145 ? 14.329 -9.174 -44.951 1.00 72.44 145 ARG A CA 1
ATOM 1158 C C . ARG A 1 145 ? 15.084 -7.885 -45.290 1.00 72.44 145 ARG A C 1
ATOM 1160 O O . ARG A 1 145 ? 15.660 -7.832 -46.373 1.00 72.44 145 ARG A O 1
ATOM 1167 N N . ASP A 1 146 ? 15.152 -6.940 -44.357 1.00 77.62 146 ASP A N 1
ATOM 1168 C CA . ASP A 1 146 ? 15.772 -5.616 -44.497 1.00 77.62 146 ASP A CA 1
ATOM 1169 C C . ASP A 1 146 ? 17.284 -5.625 -44.227 1.00 77.62 146 ASP A C 1
ATOM 1171 O O . ASP A 1 146 ? 17.949 -4.596 -44.363 1.00 77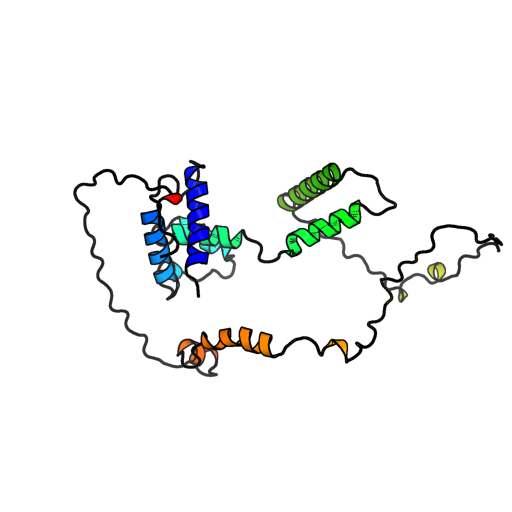.62 146 ASP A O 1
ATOM 1175 N N . LEU A 1 147 ? 17.854 -6.775 -43.844 1.00 77.62 147 LEU A N 1
ATOM 1176 C CA . LEU A 1 147 ? 19.304 -6.935 -43.810 1.00 77.62 147 LEU A CA 1
ATOM 1177 C C . LEU A 1 147 ? 19.852 -6.760 -45.234 1.00 77.62 147 LEU A C 1
ATOM 1179 O O . LEU A 1 147 ? 19.330 -7.394 -46.164 1.00 77.62 147 LEU A O 1
ATOM 1183 N N . PRO A 1 148 ? 20.902 -5.939 -45.418 1.00 80.56 148 PRO A N 1
ATOM 1184 C CA . PRO A 1 148 ? 21.531 -5.787 -46.718 1.00 80.56 148 PRO A CA 1
ATOM 1185 C C . PRO A 1 148 ? 21.995 -7.157 -47.213 1.00 80.56 148 PRO A C 1
ATOM 1187 O O . PRO A 1 148 ? 22.446 -7.995 -46.435 1.00 80.56 148 PRO A O 1
ATOM 1190 N N . GLU A 1 149 ? 21.878 -7.396 -48.515 1.00 75.88 149 GLU A N 1
ATOM 1191 C CA . GLU A 1 149 ? 22.199 -8.688 -49.133 1.00 75.88 149 GLU A CA 1
ATOM 1192 C C . GLU A 1 149 ? 23.657 -9.107 -48.876 1.00 75.88 149 GLU A C 1
ATOM 1194 O O . GLU A 1 149 ? 23.947 -10.290 -48.735 1.00 75.88 149 GLU A O 1
ATOM 1199 N N . SER A 1 150 ? 24.549 -8.135 -48.652 1.00 71.25 150 SER A N 1
ATOM 1200 C CA . SER A 1 150 ? 25.933 -8.354 -48.215 1.00 71.25 150 SER A CA 1
ATOM 1201 C C . SER A 1 150 ? 26.071 -9.052 -46.856 1.00 71.25 150 SER A C 1
ATOM 1203 O O . SER A 1 150 ? 27.077 -9.713 -46.628 1.00 71.25 150 SER A O 1
ATOM 1205 N N . ALA A 1 151 ? 25.076 -8.942 -45.972 1.00 67.69 151 ALA A N 1
ATOM 1206 C CA . ALA A 1 151 ? 25.019 -9.662 -44.699 1.00 67.69 151 ALA A CA 1
ATOM 1207 C C . ALA A 1 151 ? 24.391 -11.063 -44.830 1.00 67.69 151 ALA A C 1
ATOM 1209 O O . ALA A 1 151 ? 24.477 -11.855 -43.896 1.00 67.69 151 ALA A O 1
ATOM 1210 N N . LYS A 1 152 ? 23.756 -11.368 -45.973 1.00 67.69 152 LYS A N 1
ATOM 1211 C CA . LYS A 1 152 ? 23.189 -12.690 -46.305 1.00 67.69 152 LYS A CA 1
ATOM 1212 C C . LYS A 1 152 ? 24.173 -13.560 -47.086 1.00 67.69 152 LYS A C 1
ATOM 1214 O O . LYS A 1 152 ? 23.911 -14.743 -47.291 1.00 67.69 152 LYS A O 1
ATOM 1219 N N . LEU A 1 153 ? 25.284 -12.982 -47.541 1.00 72.12 153 LEU A N 1
ATOM 1220 C CA . LEU A 1 153 ? 26.323 -13.736 -48.218 1.00 72.12 153 LEU A CA 1
ATOM 1221 C C . LEU A 1 153 ? 27.032 -14.644 -47.204 1.00 72.12 153 LEU A C 1
ATOM 1223 O O . LEU A 1 153 ? 27.448 -14.159 -46.147 1.00 72.12 153 LEU A O 1
ATOM 1227 N N . PRO A 1 154 ? 27.205 -15.939 -47.518 1.00 64.75 154 PRO A N 1
ATOM 1228 C CA . PRO A 1 154 ? 28.090 -16.798 -46.752 1.00 64.75 154 PRO A CA 1
ATOM 1229 C C . PRO A 1 154 ? 29.464 -16.135 -46.732 1.00 64.75 154 PRO A C 1
ATOM 1231 O O . PRO A 1 154 ? 30.005 -15.795 -47.788 1.00 64.75 154 PRO A O 1
ATOM 1234 N N . LEU A 1 155 ? 30.020 -15.915 -45.540 1.00 68.62 155 LEU A N 1
ATOM 1235 C CA . LEU A 1 155 ? 31.407 -15.485 -45.432 1.00 68.62 155 LEU A CA 1
ATOM 1236 C C . LEU A 1 155 ? 32.262 -16.489 -46.224 1.00 68.62 155 LEU A C 1
ATOM 1238 O O . LEU A 1 155 ? 32.117 -17.693 -45.993 1.00 68.62 155 LEU A O 1
ATOM 1242 N N . PRO A 1 156 ? 33.133 -16.045 -47.150 1.00 60.06 156 PRO A N 1
ATOM 1243 C CA . PRO A 1 156 ? 34.108 -16.922 -47.777 1.00 60.06 156 PRO A CA 1
ATOM 1244 C C . PRO A 1 156 ? 35.138 -17.300 -46.711 1.00 60.06 156 PRO A C 1
ATOM 1246 O O . PRO A 1 156 ? 36.180 -16.666 -46.558 1.00 60.06 156 PRO A O 1
ATOM 1249 N N . GLY A 1 157 ? 34.794 -18.295 -45.900 1.00 56.25 157 GLY A N 1
ATOM 1250 C CA . GLY A 1 157 ? 35.726 -18.926 -44.990 1.00 56.25 157 GLY A CA 1
ATOM 1251 C C . GLY A 1 157 ? 36.718 -19.758 -45.804 1.00 56.25 157 GLY A C 1
ATOM 1252 O O . GLY A 1 157 ? 36.293 -20.480 -46.709 1.00 56.25 157 GLY A O 1
ATOM 1253 N N . PRO A 1 158 ? 38.029 -19.688 -45.522 1.00 57.00 158 PRO A N 1
ATOM 1254 C CA . PRO A 1 158 ? 38.939 -20.726 -45.981 1.00 57.00 158 PRO A CA 1
ATOM 1255 C C . PRO A 1 158 ? 38.455 -22.070 -45.424 1.00 57.00 158 PRO A C 1
ATOM 1257 O O . PRO A 1 158 ? 38.039 -22.136 -44.266 1.00 57.00 158 PRO A O 1
ATOM 1260 N N . GLU A 1 159 ? 38.504 -23.132 -46.233 1.00 52.66 159 GLU A N 1
ATOM 1261 C CA . GLU A 1 159 ? 38.290 -24.514 -45.790 1.00 52.66 159 GLU A CA 1
ATOM 1262 C C . GLU A 1 159 ? 39.319 -24.875 -44.707 1.00 52.66 159 GLU A C 1
ATOM 1264 O O . GLU A 1 159 ? 40.370 -25.461 -44.967 1.00 52.66 159 GLU A O 1
ATOM 1269 N N . VAL A 1 160 ? 39.042 -24.512 -43.458 1.00 50.62 160 VAL A N 1
ATOM 1270 C CA . VAL A 1 160 ? 39.774 -25.034 -42.316 1.00 50.62 160 VAL A CA 1
ATOM 1271 C C . VAL A 1 160 ? 39.150 -26.388 -42.021 1.00 50.62 160 VAL A C 1
ATOM 1273 O O . VAL A 1 160 ? 38.073 -26.478 -41.438 1.00 50.62 160 VAL A O 1
ATOM 1276 N N . LYS A 1 161 ? 39.838 -27.458 -42.432 1.00 48.34 161 LYS A N 1
ATOM 1277 C CA . LYS A 1 161 ? 39.639 -28.805 -41.884 1.00 48.34 161 LYS A CA 1
ATOM 1278 C C . LYS A 1 161 ? 40.030 -28.776 -40.404 1.00 48.34 161 LYS A C 1
ATOM 1280 O O . LYS A 1 161 ? 41.125 -29.188 -40.035 1.00 48.34 161 LYS A O 1
ATOM 1285 N N . ALA A 1 162 ? 39.165 -28.212 -39.569 1.00 42.72 162 ALA A N 1
ATOM 1286 C CA . ALA A 1 162 ? 39.289 -28.279 -38.130 1.00 42.72 162 ALA A CA 1
ATOM 1287 C C . ALA A 1 162 ? 38.762 -29.644 -37.689 1.00 42.72 162 ALA A C 1
ATOM 1289 O O . ALA A 1 162 ? 37.592 -29.978 -37.859 1.00 42.72 162 ALA A O 1
ATOM 1290 N N . THR A 1 163 ? 39.672 -30.451 -37.165 1.00 40.69 163 THR A N 1
ATOM 1291 C CA . THR A 1 163 ? 39.374 -31.656 -36.405 1.00 40.69 163 THR A CA 1
ATOM 1292 C C . THR A 1 163 ? 38.422 -31.291 -35.267 1.00 40.69 163 THR A C 1
ATOM 1294 O O . THR A 1 163 ? 38.795 -30.552 -34.359 1.00 40.69 163 THR A O 1
ATOM 1297 N N . TYR A 1 164 ? 37.193 -31.801 -35.332 1.00 44.09 164 TYR A N 1
ATOM 1298 C CA . TYR A 1 164 ? 36.206 -31.725 -34.261 1.00 44.09 164 TYR A CA 1
ATOM 1299 C C . TYR A 1 164 ? 36.680 -32.584 -33.089 1.00 44.09 164 TYR A C 1
ATOM 1301 O O . TYR A 1 164 ? 36.427 -33.786 -33.042 1.00 44.09 164 TYR A O 1
ATOM 1309 N N . HIS A 1 165 ? 37.377 -31.970 -32.142 1.00 40.16 165 HIS A N 1
ATOM 1310 C CA . HIS A 1 165 ? 37.421 -32.488 -30.786 1.00 40.16 165 HIS A CA 1
ATOM 1311 C C . HIS A 1 165 ? 37.209 -31.336 -29.808 1.00 40.16 165 HIS A C 1
ATOM 1313 O O . HIS A 1 165 ? 38.043 -30.448 -29.679 1.00 40.16 165 HIS A O 1
ATOM 1319 N N . GLU A 1 166 ? 36.062 -31.427 -29.139 1.00 51.62 166 GLU A N 1
ATOM 1320 C CA . GLU A 1 166 ? 35.711 -30.795 -27.871 1.00 51.62 166 GLU A CA 1
ATOM 1321 C C . GLU A 1 166 ? 35.497 -29.272 -27.808 1.00 51.62 166 GLU A C 1
ATOM 1323 O O . GLU A 1 166 ? 36.419 -28.465 -27.776 1.00 51.62 166 GLU A O 1
ATOM 1328 N N . LEU A 1 167 ? 34.212 -28.976 -27.561 1.00 49.03 167 LEU A N 1
ATOM 1329 C CA . LEU A 1 167 ? 33.652 -27.932 -26.699 1.00 49.03 167 LEU A CA 1
ATOM 1330 C C . LEU A 1 167 ? 33.055 -26.692 -27.387 1.00 49.03 167 LEU A C 1
ATOM 1332 O O . LEU A 1 167 ? 33.742 -25.799 -27.868 1.00 49.03 167 LEU A O 1
ATOM 1336 N N . ILE A 1 168 ? 31.727 -26.629 -27.210 1.00 51.06 168 ILE A N 1
ATOM 1337 C CA . ILE A 1 168 ? 30.820 -25.474 -27.287 1.00 51.06 168 ILE A CA 1
ATOM 1338 C C . ILE A 1 168 ? 30.192 -25.241 -28.670 1.00 51.06 168 ILE A C 1
ATOM 1340 O O . ILE A 1 168 ? 30.263 -24.170 -29.259 1.00 51.06 168 ILE A O 1
ATOM 1344 N N . GLU A 1 169 ? 29.443 -26.246 -29.121 1.00 41.94 169 GLU A N 1
ATOM 1345 C CA . GLU A 1 169 ? 28.164 -26.010 -29.791 1.00 41.94 169 GLU A CA 1
ATOM 1346 C C . GLU A 1 169 ? 27.044 -26.388 -28.813 1.00 41.94 169 GLU A C 1
ATOM 1348 O O . GLU A 1 169 ? 26.691 -27.554 -28.644 1.00 41.94 169 GLU A O 1
ATOM 1353 N N . ARG A 1 170 ? 26.470 -25.388 -28.146 1.00 45.03 170 ARG A N 1
ATOM 1354 C CA . ARG A 1 170 ? 25.023 -25.389 -27.935 1.00 45.03 170 ARG A CA 1
ATOM 1355 C C . ARG A 1 170 ? 24.485 -24.145 -28.636 1.00 45.03 170 ARG A C 1
ATOM 1357 O O . ARG A 1 170 ? 24.704 -23.049 -28.125 1.00 45.03 170 ARG A O 1
ATOM 1364 N N . PRO A 1 171 ? 23.876 -24.294 -29.822 1.00 48.06 171 PRO A N 1
ATOM 1365 C CA . PRO A 1 171 ? 23.176 -23.201 -30.474 1.00 48.06 171 PRO A CA 1
ATOM 1366 C C . PRO A 1 171 ? 21.929 -22.842 -29.659 1.00 48.06 171 PRO A C 1
ATOM 1368 O O . PRO A 1 171 ? 21.411 -23.676 -28.915 1.00 48.06 171 PRO A O 1
ATOM 1371 N N . ASP A 1 172 ? 21.447 -21.613 -29.829 1.00 51.34 172 ASP A N 1
ATOM 1372 C CA . ASP A 1 172 ? 20.186 -21.066 -29.311 1.00 51.34 172 ASP A CA 1
ATOM 1373 C C . ASP A 1 172 ? 18.938 -21.814 -29.854 1.00 51.34 172 ASP A C 1
ATOM 1375 O O . ASP A 1 172 ? 17.968 -21.203 -30.291 1.00 51.34 172 ASP A O 1
ATOM 1379 N N . SER A 1 173 ? 18.914 -23.152 -29.816 1.00 46.19 173 SER A N 1
ATOM 1380 C CA . SER A 1 173 ? 17.802 -23.981 -30.308 1.00 46.19 173 SER A CA 1
ATOM 1381 C C . SER A 1 173 ? 16.562 -23.939 -29.408 1.00 46.19 173 SER A C 1
ATOM 1383 O O . SER A 1 173 ? 15.611 -24.667 -29.659 1.00 46.19 173 SER A O 1
ATOM 1385 N N . TRP A 1 174 ? 16.559 -23.119 -28.354 1.00 55.00 174 TRP A N 1
ATOM 1386 C CA . TRP A 1 174 ? 15.384 -22.902 -27.506 1.00 55.00 174 TRP A CA 1
ATOM 1387 C C . TRP A 1 174 ? 14.442 -21.816 -28.059 1.00 55.00 174 TRP A C 1
ATOM 1389 O O . TRP A 1 174 ? 13.346 -21.633 -27.542 1.00 55.00 174 TRP A O 1
ATOM 1399 N N . LEU A 1 175 ? 14.856 -21.082 -29.103 1.00 48.28 175 LEU A N 1
ATOM 1400 C CA . LEU A 1 175 ? 14.036 -20.048 -29.753 1.00 48.28 175 LEU A CA 1
ATOM 1401 C C . LEU A 1 175 ? 13.319 -20.519 -31.030 1.00 48.28 175 LEU A C 1
ATOM 1403 O O . LEU A 1 175 ? 12.415 -19.821 -31.479 1.00 48.28 175 LEU A O 1
ATOM 1407 N N . ASP A 1 176 ? 13.687 -21.686 -31.566 1.00 48.25 176 ASP A N 1
ATOM 1408 C CA . ASP A 1 176 ? 13.156 -22.238 -32.824 1.00 48.25 176 ASP A CA 1
ATOM 1409 C C . ASP A 1 176 ? 12.314 -23.513 -32.625 1.00 48.25 176 ASP A C 1
ATOM 1411 O O . ASP A 1 176 ? 12.004 -24.212 -33.590 1.00 48.25 176 ASP A O 1
ATOM 1415 N N . GLU A 1 177 ? 11.904 -23.830 -31.393 1.00 47.50 177 GLU A N 1
ATOM 1416 C CA . GLU A 1 177 ? 10.802 -24.776 -31.207 1.00 47.50 177 GLU A CA 1
ATOM 1417 C C . GLU A 1 177 ? 9.518 -24.095 -31.706 1.00 47.50 177 GLU A C 1
ATOM 1419 O O . GLU A 1 177 ? 8.878 -23.315 -30.994 1.00 47.50 177 GLU A O 1
ATOM 1424 N N . GLU A 1 178 ? 9.151 -24.366 -32.966 1.00 55.12 178 GLU A N 1
ATOM 1425 C CA . GLU A 1 178 ? 7.761 -24.238 -33.396 1.00 55.12 178 GLU A CA 1
ATOM 1426 C C . GLU A 1 178 ? 6.890 -24.921 -32.337 1.00 55.12 178 GLU A C 1
ATOM 1428 O O . GLU A 1 178 ? 7.268 -25.996 -31.859 1.00 55.12 178 GLU A O 1
ATOM 1433 N N . PRO A 1 179 ? 5.754 -24.322 -31.937 1.00 46.09 179 PRO A N 1
ATOM 1434 C CA . PRO A 1 179 ? 4.846 -24.973 -31.013 1.00 46.09 179 PRO A CA 1
ATOM 1435 C C . PRO A 1 179 ? 4.453 -26.304 -31.644 1.00 46.09 179 PRO A C 1
ATOM 1437 O O . PRO A 1 179 ? 3.681 -26.332 -32.603 1.00 46.09 179 PRO A O 1
ATOM 1440 N N . SER A 1 180 ? 5.025 -27.395 -31.133 1.00 49.69 180 SER A N 1
ATOM 1441 C CA . SER A 1 180 ? 4.573 -28.727 -31.476 1.00 49.69 180 SER A CA 1
ATOM 1442 C C . SER A 1 180 ? 3.077 -28.732 -31.213 1.00 49.69 180 SER A C 1
ATOM 1444 O O . SER A 1 180 ? 2.615 -28.274 -30.161 1.00 49.69 180 SER A O 1
ATOM 1446 N N . GLU A 1 181 ? 2.314 -29.142 -32.225 1.00 54.91 181 GLU A N 1
ATOM 1447 C CA . GLU A 1 181 ? 0.891 -29.389 -32.077 1.00 54.91 181 GLU A CA 1
ATOM 1448 C C . GLU A 1 181 ? 0.731 -30.246 -30.825 1.00 54.91 181 GLU A C 1
ATOM 1450 O O . GLU A 1 181 ? 1.227 -31.369 -30.759 1.00 54.91 181 GLU A O 1
ATOM 1455 N N . LEU A 1 182 ? 0.163 -29.627 -29.789 1.00 47.44 182 LEU A N 1
ATOM 1456 C CA . LEU A 1 182 ? -0.049 -30.224 -28.484 1.00 47.44 182 LEU A CA 1
ATOM 1457 C C . LEU A 1 182 ? -0.640 -31.616 -28.690 1.00 47.44 182 LEU A C 1
ATOM 1459 O O . LEU A 1 182 ? -1.734 -31.726 -29.247 1.00 47.44 182 LEU A O 1
ATOM 1463 N N . ASP A 1 183 ? 0.062 -32.650 -28.220 1.00 45.41 183 ASP A N 1
ATOM 1464 C CA . ASP A 1 183 ? -0.528 -33.973 -28.053 1.00 45.41 183 ASP A CA 1
ATOM 1465 C C . ASP A 1 183 ? -1.852 -33.785 -27.289 1.00 45.41 183 ASP A C 1
ATOM 1467 O O . ASP A 1 183 ? -1.834 -33.316 -26.141 1.00 45.41 183 ASP A O 1
ATOM 1471 N N . PRO A 1 184 ? -3.014 -34.121 -27.881 1.00 53.75 184 PRO A N 1
ATOM 1472 C CA . PRO A 1 184 ? -4.314 -33.896 -27.250 1.00 53.75 184 PRO A CA 1
ATOM 1473 C C . PRO A 1 184 ? -4.529 -34.743 -25.982 1.00 53.75 184 PRO A C 1
ATOM 1475 O O . PRO A 1 184 ? -5.557 -34.605 -25.322 1.00 53.75 184 PRO A O 1
ATOM 1478 N N . ASP A 1 185 ? -3.558 -35.579 -25.605 1.00 51.19 185 ASP A N 1
ATOM 1479 C CA . ASP A 1 185 ? -3.652 -36.536 -24.503 1.00 51.19 185 ASP A CA 1
ATOM 1480 C C . ASP A 1 185 ? -3.026 -36.057 -23.177 1.00 51.19 185 ASP A C 1
ATOM 1482 O O . ASP A 1 185 ? -3.186 -36.707 -22.144 1.00 51.19 185 ASP A O 1
ATOM 1486 N N . LEU A 1 186 ? -2.380 -34.882 -23.136 1.00 47.12 186 LEU A N 1
ATOM 1487 C CA . LEU A 1 186 ? -1.892 -34.295 -21.871 1.00 47.12 186 LEU A CA 1
ATOM 1488 C C . LEU A 1 186 ? -2.939 -33.432 -21.137 1.00 47.12 186 LEU A C 1
ATOM 1490 O O . LEU A 1 186 ? -2.689 -32.967 -20.024 1.00 47.12 186 LEU A O 1
ATOM 1494 N N . CYS A 1 187 ? -4.143 -33.267 -21.699 1.00 45.09 187 CYS A N 1
ATOM 1495 C CA . CYS A 1 187 ? -5.267 -32.595 -21.032 1.00 45.09 187 CYS A CA 1
ATOM 1496 C C . CYS A 1 187 ? -6.158 -33.523 -20.184 1.00 45.09 187 CYS A C 1
ATOM 1498 O O . CYS A 1 187 ? -7.080 -33.035 -19.532 1.00 45.09 187 CYS A O 1
ATOM 1500 N N . ALA A 1 188 ? -5.891 -34.830 -20.116 1.00 50.94 188 ALA A N 1
ATOM 1501 C CA . ALA A 1 188 ? -6.753 -35.788 -19.412 1.00 50.94 188 ALA A CA 1
ATOM 1502 C C . ALA A 1 188 ? -6.527 -35.882 -17.883 1.00 50.94 188 ALA A C 1
ATOM 1504 O O . ALA A 1 188 ? -6.943 -36.854 -17.257 1.00 50.94 188 ALA A O 1
ATOM 1505 N N . GLY A 1 189 ? -5.871 -34.893 -17.263 1.00 45.62 189 GLY A N 1
ATOM 1506 C CA . GLY A 1 189 ? -5.542 -34.916 -15.830 1.00 45.62 189 GLY A CA 1
ATOM 1507 C C . GLY A 1 189 ? -6.034 -33.727 -15.004 1.00 45.62 189 GLY A C 1
ATOM 1508 O O . GLY A 1 189 ? -5.867 -33.742 -13.786 1.00 45.62 189 GLY A O 1
ATOM 1509 N N . TYR A 1 190 ? -6.630 -32.699 -15.620 1.00 49.88 190 TYR A N 1
ATOM 1510 C CA . TYR A 1 190 ? -7.298 -31.653 -14.845 1.00 49.88 190 TYR A CA 1
ATOM 1511 C C . TYR A 1 190 ? -8.722 -32.094 -14.544 1.00 49.88 190 TYR A C 1
ATOM 1513 O O . TYR A 1 190 ? -9.628 -32.001 -15.369 1.00 49.88 190 TYR A O 1
ATOM 1521 N N . ASP A 1 191 ? -8.872 -32.602 -13.330 1.00 51.69 191 ASP A N 1
ATOM 1522 C CA . ASP A 1 191 ? -10.126 -32.990 -12.718 1.00 51.69 191 ASP A CA 1
ATOM 1523 C C . ASP A 1 191 ? -11.132 -31.825 -12.793 1.00 51.69 191 ASP A C 1
ATOM 1525 O O . ASP A 1 191 ? -11.041 -30.836 -12.056 1.00 51.69 191 ASP A O 1
ATOM 1529 N N . MET A 1 192 ? -12.086 -31.907 -13.726 1.00 50.69 192 MET A N 1
ATOM 1530 C CA . MET A 1 192 ? -13.165 -30.922 -13.886 1.00 50.69 192 MET A CA 1
ATOM 1531 C C . MET A 1 192 ? -13.974 -30.756 -12.589 1.00 50.69 192 MET A C 1
ATOM 1533 O O . MET A 1 192 ? -14.588 -29.705 -12.379 1.00 50.69 192 MET A O 1
ATOM 1537 N N . GLU A 1 193 ? -13.918 -31.727 -11.670 1.00 58.03 193 GLU A N 1
ATOM 1538 C CA . GLU A 1 193 ? -14.509 -31.604 -10.339 1.00 58.03 193 GLU A CA 1
ATOM 1539 C C . GLU A 1 193 ? -13.860 -30.477 -9.510 1.00 58.03 193 GLU A C 1
ATOM 1541 O O . GLU A 1 193 ? -14.578 -29.731 -8.834 1.00 58.03 193 GLU A O 1
ATOM 1546 N N . GLN A 1 194 ? -12.550 -30.215 -9.635 1.00 54.19 194 GLN A N 1
ATOM 1547 C CA . GLN A 1 194 ? -11.911 -29.076 -8.949 1.00 54.19 194 GLN A CA 1
ATOM 1548 C C . GLN A 1 194 ? -12.375 -27.713 -9.487 1.00 54.19 194 GLN A C 1
ATOM 1550 O O . GLN A 1 194 ? -12.563 -26.771 -8.708 1.00 54.19 194 GLN A O 1
ATOM 1555 N N . LEU A 1 195 ? -12.625 -27.601 -10.795 1.00 52.25 195 LEU A N 1
ATOM 1556 C CA . LEU A 1 195 ? -13.171 -26.386 -11.415 1.00 52.25 195 LEU A CA 1
ATOM 1557 C C . LEU A 1 195 ? -14.633 -26.151 -11.015 1.00 52.25 195 LEU A C 1
ATOM 1559 O O . LEU A 1 195 ? -15.020 -25.015 -10.726 1.00 52.25 195 LEU A O 1
ATOM 1563 N N . THR A 1 196 ? -15.438 -27.210 -10.886 1.00 55.56 196 THR A N 1
ATOM 1564 C CA . THR A 1 196 ? -16.797 -27.082 -10.325 1.00 55.56 196 THR A CA 1
ATOM 1565 C C . THR A 1 196 ? -16.786 -26.652 -8.851 1.00 55.56 196 THR A C 1
ATOM 1567 O O . THR A 1 196 ? -17.649 -25.880 -8.427 1.00 55.56 196 THR A O 1
ATOM 1570 N N . GLY A 1 197 ? -15.751 -27.030 -8.090 1.00 56.41 197 GLY A N 1
ATOM 1571 C CA . GLY A 1 197 ? -15.498 -26.528 -6.737 1.00 56.41 197 GLY A CA 1
ATOM 1572 C C . GLY A 1 197 ? -15.197 -25.023 -6.681 1.00 56.41 197 GLY A C 1
ATOM 1573 O O . GLY A 1 197 ? -15.675 -24.339 -5.773 1.00 56.41 197 GLY A O 1
ATOM 1574 N N . GLN A 1 198 ? -14.478 -24.477 -7.672 1.00 52.41 198 GLN A N 1
ATOM 1575 C CA . GLN A 1 198 ? -14.235 -23.031 -7.804 1.00 52.41 198 GLN A CA 1
ATOM 1576 C C . GLN A 1 198 ? -15.464 -22.256 -8.312 1.00 52.41 198 GLN A C 1
ATOM 1578 O O . GLN A 1 198 ? -15.679 -21.113 -7.904 1.00 52.41 198 GLN A O 1
ATOM 1583 N N . LEU A 1 199 ? -16.334 -22.879 -9.113 1.00 49.94 199 LEU A N 1
ATOM 1584 C CA . LEU A 1 199 ? -17.592 -22.277 -9.578 1.00 49.94 199 LEU A CA 1
ATOM 1585 C C . LEU A 1 199 ? -18.658 -22.127 -8.478 1.00 49.94 199 LEU A C 1
ATOM 1587 O O . LEU A 1 199 ? -19.614 -21.375 -8.661 1.00 49.94 199 LEU A O 1
ATOM 1591 N N . ASN A 1 200 ? -18.463 -22.699 -7.283 1.00 54.03 200 ASN A N 1
ATOM 1592 C CA . ASN A 1 200 ? -19.245 -22.313 -6.099 1.00 54.03 200 ASN A CA 1
ATOM 1593 C C . ASN A 1 200 ? -19.042 -20.836 -5.697 1.00 54.03 200 ASN A C 1
ATOM 1595 O O . ASN A 1 200 ? -19.845 -20.300 -4.932 1.00 54.03 200 ASN A O 1
ATOM 1599 N N . ALA A 1 201 ? -18.037 -20.138 -6.238 1.00 53.84 201 ALA A N 1
ATOM 1600 C CA . ALA A 1 201 ? -17.939 -18.683 -6.134 1.00 53.84 201 ALA A CA 1
ATOM 1601 C C . ALA A 1 201 ? -19.106 -17.953 -6.837 1.00 53.84 201 ALA A C 1
ATOM 1603 O O . ALA A 1 201 ? -19.461 -16.849 -6.426 1.00 53.84 201 ALA A O 1
ATOM 1604 N N . LEU A 1 202 ? -19.770 -18.578 -7.821 1.00 52.25 202 LEU A N 1
ATOM 1605 C CA . LEU A 1 202 ? -20.961 -18.022 -8.475 1.00 52.25 202 LEU A CA 1
ATOM 1606 C C . LEU A 1 202 ? -22.218 -18.088 -7.597 1.00 52.25 202 LEU A C 1
ATOM 1608 O O . LEU A 1 202 ? -23.143 -17.318 -7.824 1.00 52.25 202 LEU A O 1
ATOM 1612 N N . ARG A 1 203 ? -22.251 -18.913 -6.537 1.00 54.28 203 ARG A N 1
ATOM 1613 C CA . ARG A 1 203 ? -23.347 -18.879 -5.543 1.00 54.28 203 ARG A CA 1
ATOM 1614 C C . ARG A 1 203 ? -23.357 -17.603 -4.696 1.00 54.28 203 ARG A C 1
ATOM 1616 O O . ARG A 1 203 ? -24.365 -17.307 -4.064 1.00 54.28 203 ARG A O 1
ATOM 1623 N N . ILE A 1 204 ? -22.250 -16.860 -4.663 1.00 58.44 204 ILE A N 1
ATOM 1624 C CA . ILE A 1 204 ? -22.154 -15.569 -3.963 1.00 58.44 204 ILE A CA 1
ATOM 1625 C C . ILE A 1 204 ? -22.815 -14.462 -4.796 1.00 58.44 204 ILE A C 1
ATOM 1627 O O . ILE A 1 204 ? -23.287 -13.463 -4.253 1.00 58.44 204 ILE A O 1
ATOM 1631 N N . ILE A 1 205 ? -22.880 -14.650 -6.114 1.00 63.44 205 ILE A N 1
ATOM 1632 C CA . ILE A 1 205 ? -23.531 -13.721 -7.023 1.00 63.44 205 ILE A CA 1
ATOM 1633 C C . ILE A 1 205 ? -25.030 -14.004 -6.958 1.00 63.44 205 ILE A C 1
ATOM 1635 O O . ILE A 1 205 ? -25.540 -14.932 -7.582 1.00 63.44 205 ILE A O 1
ATOM 1639 N N . ASN A 1 206 ? -25.751 -13.207 -6.169 1.00 70.62 206 ASN A N 1
ATOM 1640 C CA . ASN A 1 206 ? -27.204 -13.229 -6.207 1.00 70.62 206 ASN A CA 1
ATOM 1641 C C . ASN A 1 206 ? -27.656 -12.724 -7.586 1.00 70.62 206 ASN A C 1
ATOM 1643 O O . ASN A 1 206 ? -27.712 -11.519 -7.819 1.00 70.62 206 ASN A O 1
ATOM 1647 N N . MET A 1 207 ? -27.977 -13.649 -8.492 1.00 74.69 207 MET A N 1
ATOM 1648 C CA . MET A 1 207 ? -28.497 -13.346 -9.832 1.00 74.69 207 MET A CA 1
ATOM 1649 C C . MET A 1 207 ? -29.853 -12.620 -9.787 1.00 74.69 207 MET A C 1
ATOM 1651 O O . MET A 1 207 ? -30.266 -12.040 -10.782 1.00 74.69 207 MET A O 1
ATOM 1655 N N . GLN A 1 208 ? -30.530 -12.618 -8.633 1.00 75.75 208 GLN A N 1
ATOM 1656 C CA . GLN A 1 208 ? -31.743 -11.833 -8.380 1.00 75.75 208 GLN A CA 1
ATOM 1657 C C . GLN A 1 208 ? -31.444 -10.458 -7.755 1.00 75.75 208 GLN A C 1
ATOM 1659 O O . GLN A 1 208 ? -32.364 -9.752 -7.348 1.00 75.75 208 GLN A O 1
ATOM 1664 N N . SER A 1 209 ? -30.171 -10.067 -7.630 1.00 79.50 209 SER A N 1
ATOM 1665 C CA . SER A 1 209 ? -29.801 -8.737 -7.147 1.00 79.50 209 SER A CA 1
ATOM 1666 C C . SER A 1 209 ? -30.273 -7.668 -8.142 1.00 79.50 209 SER A C 1
ATOM 1668 O O . SER A 1 209 ? -29.897 -7.734 -9.316 1.00 79.50 209 SER A O 1
ATOM 1670 N N . PRO A 1 210 ? -31.025 -6.646 -7.695 1.00 73.88 210 PRO A N 1
ATOM 1671 C CA . PRO A 1 210 ? -31.514 -5.587 -8.575 1.00 73.88 210 PRO A CA 1
ATOM 1672 C C . PRO A 1 210 ? -30.374 -4.794 -9.229 1.00 73.88 210 PRO A C 1
ATOM 1674 O O . PRO A 1 210 ? -30.504 -4.370 -10.369 1.00 73.88 210 PRO A O 1
ATOM 1677 N N . ALA A 1 211 ? -29.223 -4.672 -8.558 1.00 72.00 211 ALA A N 1
ATOM 1678 C CA . ALA A 1 211 ? -28.046 -4.003 -9.115 1.00 72.00 211 ALA A CA 1
ATOM 1679 C C . ALA A 1 211 ? -27.424 -4.779 -10.290 1.00 72.00 211 ALA A C 1
ATOM 1681 O O . ALA A 1 211 ? -26.911 -4.180 -11.228 1.00 72.00 211 ALA A O 1
ATOM 1682 N N . LEU A 1 212 ? -27.470 -6.115 -10.253 1.00 74.06 212 LEU A N 1
ATOM 1683 C CA . LEU A 1 212 ? -26.999 -6.949 -11.363 1.00 74.06 212 LEU A CA 1
ATOM 1684 C C . LEU A 1 212 ? -28.008 -6.988 -12.506 1.00 74.06 212 LEU A C 1
ATOM 1686 O O . LEU A 1 212 ? -27.599 -7.003 -13.662 1.00 74.06 212 LEU A O 1
ATOM 1690 N N . ALA A 1 213 ? -29.303 -6.974 -12.184 1.00 76.44 213 ALA A N 1
ATOM 1691 C CA . ALA A 1 213 ? -30.355 -6.856 -13.183 1.00 76.44 213 ALA A CA 1
ATOM 1692 C C . ALA A 1 213 ? -30.225 -5.546 -13.973 1.00 76.44 213 ALA A C 1
ATOM 1694 O O . ALA A 1 213 ? -30.326 -5.589 -15.191 1.00 76.44 213 ALA A O 1
ATOM 1695 N N . ASP A 1 214 ? -29.911 -4.428 -13.310 1.00 76.12 214 ASP A N 1
ATOM 1696 C CA . ASP A 1 214 ? -29.689 -3.137 -13.972 1.00 76.12 214 ASP A CA 1
ATOM 1697 C C . ASP A 1 214 ? -28.461 -3.175 -14.901 1.00 76.12 214 ASP A C 1
ATOM 1699 O O . ASP A 1 214 ? -28.575 -2.867 -16.084 1.00 76.12 214 ASP A O 1
ATOM 1703 N N . ILE A 1 215 ? -27.318 -3.692 -14.421 1.00 77.88 215 ILE A N 1
ATOM 1704 C CA . ILE A 1 215 ? -26.079 -3.837 -15.216 1.00 77.88 215 ILE A CA 1
ATOM 1705 C C . ILE A 1 215 ? -26.269 -4.735 -16.450 1.00 77.88 215 ILE A C 1
ATOM 1707 O O . ILE A 1 215 ? -25.641 -4.504 -17.484 1.00 77.88 215 ILE A O 1
ATOM 1711 N N . LEU A 1 216 ? -27.085 -5.785 -16.337 1.00 77.19 216 LEU A N 1
ATOM 1712 C CA . LEU A 1 216 ? -27.309 -6.758 -17.410 1.00 77.19 216 LEU A CA 1
ATOM 1713 C C . LEU A 1 216 ? -28.510 -6.415 -18.304 1.00 77.19 216 LEU A C 1
ATOM 1715 O O . LEU A 1 216 ? -28.703 -7.059 -19.337 1.00 77.19 216 LEU A O 1
ATOM 1719 N N . SER A 1 217 ? -29.323 -5.429 -17.931 1.00 79.12 217 SER A N 1
ATOM 1720 C CA . SER A 1 217 ? -30.479 -5.004 -18.715 1.00 79.12 217 SER A CA 1
ATOM 1721 C C . SER A 1 217 ? -30.097 -3.954 -19.759 1.00 79.12 217 SER A C 1
ATOM 1723 O O . SER A 1 217 ? -29.239 -3.106 -19.544 1.00 79.12 217 SER A O 1
ATOM 1725 N N . ALA A 1 218 ? -30.753 -3.998 -20.920 1.00 78.88 218 ALA A N 1
ATOM 1726 C CA . ALA A 1 218 ? -30.539 -3.015 -21.986 1.00 78.88 218 ALA A CA 1
ATOM 1727 C C . ALA A 1 218 ? -31.209 -1.651 -21.707 1.00 78.88 218 ALA A C 1
ATOM 1729 O O . ALA A 1 218 ? -31.041 -0.718 -22.490 1.00 78.88 218 ALA A O 1
ATOM 1730 N N . TRP A 1 219 ? -31.980 -1.541 -20.620 1.00 76.44 219 TRP A N 1
ATOM 1731 C CA . TRP A 1 219 ? -32.793 -0.378 -20.271 1.00 76.44 219 TRP A CA 1
ATOM 1732 C C . TRP A 1 219 ? -32.731 -0.159 -18.757 1.00 76.44 219 TRP A C 1
ATOM 1734 O O . TRP A 1 219 ? -32.893 -1.140 -18.037 1.00 76.44 219 TRP A O 1
ATOM 1744 N N . PRO A 1 220 ? -32.537 1.080 -18.272 1.00 66.06 220 PRO A N 1
ATOM 1745 C CA . PRO A 1 220 ? -32.421 1.354 -16.842 1.00 66.06 220 PRO A CA 1
ATOM 1746 C C . PRO A 1 220 ? -33.678 0.892 -16.102 1.00 66.06 220 PRO A C 1
ATOM 1748 O O . PRO A 1 220 ? -34.801 1.201 -16.513 1.00 66.06 220 PRO A O 1
ATOM 1751 N N . VAL A 1 221 ? -33.497 0.130 -15.025 1.00 74.75 221 VAL A N 1
ATOM 1752 C CA . VAL A 1 221 ? -34.617 -0.364 -14.221 1.00 74.75 221 VAL A CA 1
ATOM 1753 C C . VAL A 1 221 ? -34.976 0.698 -13.178 1.00 74.75 221 VAL A C 1
ATOM 1755 O O . VAL A 1 221 ? -34.259 0.880 -12.195 1.00 74.75 221 VAL A O 1
ATOM 1758 N N . ASP A 1 222 ? -36.109 1.381 -13.364 1.00 69.31 222 ASP A N 1
ATOM 1759 C CA . ASP A 1 222 ? -36.652 2.361 -12.412 1.00 69.31 222 ASP A CA 1
ATOM 1760 C C . ASP A 1 222 ? -37.157 1.667 -11.130 1.00 69.31 222 ASP A C 1
ATOM 1762 O O . ASP A 1 222 ? -38.355 1.446 -10.936 1.00 69.31 222 ASP A O 1
ATOM 1766 N N . LEU A 1 223 ? -36.241 1.283 -10.237 1.00 65.94 223 LEU A N 1
ATOM 1767 C CA . LEU A 1 223 ? -36.596 0.788 -8.909 1.00 65.94 223 LEU A CA 1
ATOM 1768 C C . LEU A 1 223 ? -36.654 1.935 -7.891 1.00 65.94 223 LEU A C 1
ATOM 1770 O O . LEU A 1 223 ? -35.773 2.798 -7.871 1.00 65.94 223 LEU A O 1
ATOM 1774 N N . PRO A 1 224 ? -37.660 1.938 -6.995 1.00 60.84 224 PRO A N 1
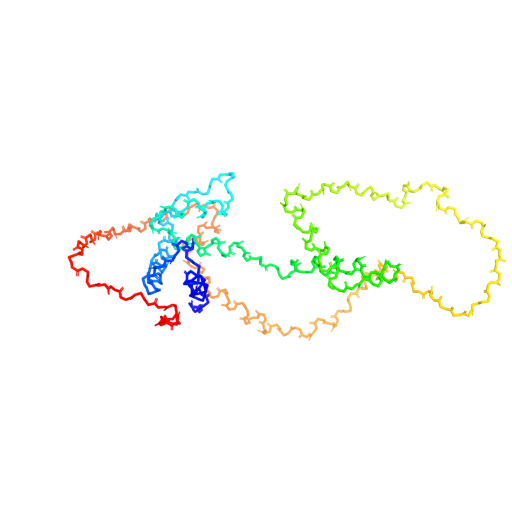ATOM 1775 C CA . PRO A 1 224 ? -37.739 2.911 -5.919 1.00 60.84 224 PRO A CA 1
ATOM 1776 C C . PRO A 1 224 ? -36.521 2.752 -5.009 1.00 60.84 224 PRO A C 1
ATOM 1778 O O . PRO A 1 224 ? -36.336 1.719 -4.362 1.00 60.84 224 PRO A O 1
ATOM 1781 N N . ILE A 1 225 ? -35.686 3.791 -4.971 1.00 58.44 225 ILE A N 1
ATOM 1782 C CA . ILE A 1 225 ? -34.541 3.898 -4.067 1.00 58.44 225 ILE A CA 1
ATOM 1783 C C . ILE A 1 225 ? -35.074 3.680 -2.643 1.00 58.44 225 ILE A C 1
ATOM 1785 O O . ILE A 1 225 ? -35.949 4.443 -2.216 1.00 58.44 225 ILE A O 1
ATOM 1789 N N . PRO A 1 226 ? -34.594 2.666 -1.897 1.00 49.66 226 PRO A N 1
ATOM 1790 C CA . PRO A 1 226 ? -34.964 2.503 -0.502 1.00 49.66 226 PRO A CA 1
ATOM 1791 C C . PRO A 1 226 ? -34.606 3.798 0.220 1.00 49.66 226 PRO A C 1
ATOM 1793 O O . PRO A 1 226 ? -33.432 4.161 0.295 1.00 49.66 226 PRO A O 1
ATOM 1796 N N . GLN A 1 227 ? -35.616 4.528 0.697 1.00 47.56 227 GLN A N 1
ATOM 1797 C CA . GLN A 1 227 ? -35.395 5.716 1.507 1.00 47.56 227 GLN A CA 1
ATOM 1798 C C . GLN A 1 227 ? -34.651 5.262 2.758 1.00 47.56 227 GLN A C 1
ATOM 1800 O O . GLN A 1 227 ? -35.231 4.649 3.652 1.00 47.56 227 GLN A O 1
ATOM 1805 N N . ALA A 1 228 ? -33.341 5.501 2.777 1.00 48.09 228 ALA A N 1
ATOM 1806 C CA . ALA A 1 228 ? -32.507 5.265 3.932 1.00 48.09 228 ALA A CA 1
ATOM 1807 C C . ALA A 1 228 ? -33.052 6.147 5.053 1.00 48.09 228 ALA A C 1
ATOM 1809 O O . ALA A 1 228 ? -32.857 7.361 5.062 1.00 48.09 228 ALA A O 1
ATOM 1810 N N . SER A 1 229 ? -33.804 5.530 5.962 1.00 44.56 229 SER A N 1
ATOM 1811 C CA . SER A 1 229 ? -34.241 6.134 7.208 1.00 44.56 229 SER A CA 1
ATOM 1812 C C . SER A 1 229 ? -33.005 6.677 7.912 1.00 44.56 229 SER A C 1
ATOM 1814 O O . SER A 1 229 ? -32.160 5.922 8.395 1.00 44.56 229 SER A O 1
ATOM 1816 N N . ILE A 1 230 ? -32.902 8.002 7.870 1.00 44.53 230 ILE A N 1
ATOM 1817 C CA . ILE A 1 230 ? -31.875 8.833 8.477 1.00 44.53 230 ILE A CA 1
ATOM 1818 C C . ILE A 1 230 ? -31.821 8.451 9.956 1.00 44.53 230 ILE A C 1
ATOM 1820 O O . ILE A 1 230 ? -32.696 8.816 10.742 1.00 44.53 230 ILE A O 1
ATOM 1824 N N . LEU A 1 231 ? -30.819 7.654 10.325 1.00 44.62 231 LEU A N 1
ATOM 1825 C CA . LEU A 1 231 ? -30.481 7.415 11.718 1.00 44.62 231 LEU A CA 1
ATOM 1826 C C . LEU A 1 231 ? -29.949 8.733 12.265 1.00 44.62 231 LEU A C 1
ATOM 1828 O O . LEU A 1 231 ? -28.854 9.172 11.921 1.00 44.62 231 LEU A O 1
ATOM 1832 N N . ALA A 1 232 ? -30.793 9.367 13.073 1.00 39.03 232 ALA A N 1
ATOM 1833 C CA . ALA A 1 232 ? -30.495 10.563 13.827 1.00 39.03 232 ALA A CA 1
ATOM 1834 C C . ALA A 1 232 ? -29.151 10.419 14.552 1.00 39.03 232 ALA A C 1
ATOM 1836 O O . ALA A 1 232 ? -28.932 9.491 15.333 1.00 39.03 232 ALA A O 1
ATOM 1837 N N . GLU A 1 233 ? -28.263 11.369 14.280 1.00 45.28 233 GLU A N 1
ATOM 1838 C CA . GLU A 1 233 ? -26.991 11.549 14.955 1.00 45.28 233 GLU A CA 1
ATOM 1839 C C . GLU A 1 233 ? -27.236 11.812 16.444 1.00 45.28 233 GLU A C 1
ATOM 1841 O O . GLU A 1 233 ? -27.547 12.922 16.878 1.00 45.28 233 GLU A O 1
ATOM 1846 N N . SER A 1 234 ? -27.069 10.781 17.268 1.00 40.50 234 SER A N 1
ATOM 1847 C CA . SER A 1 234 ? -26.888 10.961 18.700 1.00 40.50 234 SER A CA 1
ATOM 1848 C C . SER A 1 234 ? -25.483 11.517 18.941 1.00 40.50 234 SER A C 1
ATOM 1850 O O . SER A 1 234 ? -24.533 10.776 19.200 1.00 40.50 234 SER A O 1
ATOM 1852 N N . SER A 1 235 ? -25.359 12.842 18.857 1.00 43.56 235 SER A N 1
ATOM 1853 C CA . SER A 1 235 ? -24.259 13.612 19.440 1.00 43.56 235 SER A CA 1
ATOM 1854 C C . SER A 1 235 ? -24.313 13.477 20.965 1.00 43.56 235 SER A C 1
ATOM 1856 O O . SER A 1 235 ? -24.835 14.320 21.694 1.00 43.56 235 SER A O 1
ATOM 1858 N N . THR A 1 236 ? -23.820 12.352 21.482 1.00 38.81 236 THR A N 1
ATOM 1859 C CA . THR A 1 236 ? -23.592 12.184 22.916 1.00 38.81 236 THR A CA 1
ATOM 1860 C C . THR A 1 236 ? -22.316 12.913 23.303 1.00 38.81 236 THR A C 1
ATOM 1862 O O . THR A 1 236 ? -21.200 12.425 23.122 1.00 38.81 236 THR A O 1
ATOM 1865 N N . GLN A 1 237 ? -22.506 14.096 23.875 1.00 42.41 237 GLN A N 1
ATOM 1866 C CA . GLN A 1 237 ? -21.515 14.865 24.611 1.00 42.41 237 GLN A CA 1
ATOM 1867 C C . GLN A 1 237 ? -20.932 14.013 25.758 1.00 42.41 237 GLN A C 1
ATOM 1869 O O . GLN A 1 237 ? -21.546 13.843 26.812 1.00 42.41 237 GLN A O 1
ATOM 1874 N N . CYS A 1 238 ? -19.742 13.436 25.556 1.00 37.16 238 CYS A N 1
ATOM 1875 C CA . CYS A 1 238 ? -19.054 12.630 26.566 1.00 37.16 238 CYS A CA 1
ATOM 1876 C C . CYS A 1 238 ? -18.555 13.506 27.730 1.00 37.16 238 CYS A C 1
ATOM 1878 O O . CYS A 1 238 ? -17.482 14.107 27.653 1.00 37.16 238 CYS A O 1
ATOM 1880 N N . LYS A 1 239 ? -19.304 13.530 28.835 1.00 37.75 239 LYS A N 1
ATOM 1881 C CA . LYS A 1 239 ? -18.815 13.968 30.149 1.00 37.75 239 LYS A CA 1
ATOM 1882 C C . LYS A 1 239 ? -17.810 12.943 30.706 1.00 37.75 239 LYS A C 1
ATOM 1884 O O . LYS A 1 239 ? -18.083 11.749 30.698 1.00 37.75 239 LYS A O 1
ATOM 1889 N N . GLY A 1 240 ? -16.668 13.432 31.204 1.00 49.81 240 GLY A N 1
ATOM 1890 C CA . GLY A 1 240 ? -15.773 12.743 32.149 1.00 49.81 240 GLY A CA 1
ATOM 1891 C C . GLY A 1 240 ? -15.011 11.519 31.624 1.00 49.81 240 GLY A C 1
ATOM 1892 O O . GLY A 1 240 ? -15.320 10.392 31.993 1.00 49.81 240 GLY A O 1
ATOM 1893 N N . LYS A 1 241 ? -13.975 11.716 30.798 1.00 44.28 241 LYS A N 1
ATOM 1894 C CA . LYS A 1 241 ? -13.133 10.610 30.310 1.00 44.28 241 LYS A CA 1
ATOM 1895 C C . LYS A 1 241 ? -12.105 10.198 31.370 1.00 44.28 241 LYS A C 1
ATOM 1897 O O . LYS A 1 241 ? -11.094 10.872 31.548 1.00 44.28 241 LYS A O 1
ATOM 1902 N N . GLN A 1 242 ? -12.317 9.048 32.012 1.00 53.50 242 GLN A N 1
ATOM 1903 C CA . GLN A 1 242 ? -11.187 8.251 32.496 1.00 53.50 242 GLN A CA 1
ATOM 1904 C C . GLN A 1 242 ? -10.226 8.036 31.315 1.00 53.50 242 GLN A C 1
ATOM 1906 O O . GLN A 1 242 ? -10.684 7.786 30.196 1.00 53.50 242 GLN A O 1
ATOM 1911 N N . LYS A 1 243 ? -8.911 8.187 31.533 1.00 54.59 243 LYS A N 1
ATOM 1912 C CA . LYS A 1 243 ? -7.887 7.913 30.511 1.00 54.59 243 LYS A CA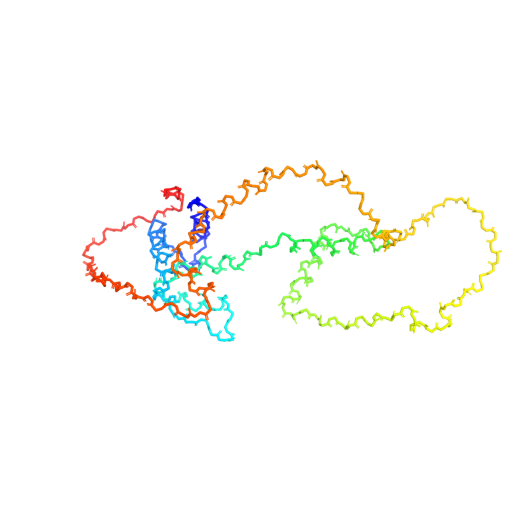 1
ATOM 1913 C C . LYS A 1 243 ? -8.097 6.481 30.011 1.00 54.59 243 LYS A C 1
ATOM 1915 O O . LYS A 1 243 ? -7.731 5.536 30.704 1.00 54.59 243 LYS A O 1
ATOM 1920 N N . LYS A 1 244 ? -8.722 6.317 28.839 1.00 63.34 244 LYS A N 1
ATOM 1921 C CA . LYS A 1 244 ? -8.803 5.017 28.171 1.00 63.34 244 LYS A CA 1
ATOM 1922 C C . LYS A 1 244 ? -7.362 4.572 27.946 1.00 63.34 244 LYS A C 1
ATOM 1924 O O . LYS A 1 244 ? -6.599 5.269 27.282 1.00 63.34 244 LYS A O 1
ATOM 1929 N N . ARG A 1 245 ? -6.981 3.469 28.588 1.00 77.75 245 ARG A N 1
ATOM 1930 C CA . ARG A 1 245 ? -5.690 2.821 28.372 1.00 77.75 245 ARG A CA 1
ATOM 1931 C C . ARG A 1 245 ? -5.626 2.451 26.892 1.00 77.75 245 ARG A C 1
ATOM 1933 O O . ARG A 1 245 ? -6.538 1.781 26.420 1.00 77.75 245 ARG A O 1
ATOM 1940 N N . VAL A 1 246 ? -4.606 2.943 26.193 1.00 81.50 246 VAL A N 1
ATOM 1941 C CA . VAL A 1 246 ? -4.347 2.589 24.793 1.00 81.50 246 VAL A CA 1
ATOM 1942 C C . VAL A 1 246 ? -4.046 1.097 24.768 1.00 81.50 246 VAL A C 1
ATOM 1944 O O . VAL A 1 246 ? -3.067 0.664 25.377 1.00 81.50 246 VAL A O 1
ATOM 1947 N N . ARG A 1 247 ? -4.930 0.316 24.150 1.00 84.38 247 ARG A N 1
ATOM 1948 C CA . ARG A 1 247 ? -4.727 -1.115 23.932 1.00 84.38 247 ARG A CA 1
ATOM 1949 C C . ARG A 1 247 ? -3.778 -1.312 22.767 1.00 84.38 247 ARG A C 1
ATOM 1951 O O . ARG A 1 247 ? -3.954 -0.678 21.723 1.00 84.38 247 ARG A O 1
ATOM 1958 N N . SER A 1 248 ? -2.809 -2.201 22.954 1.00 92.38 248 SER A N 1
ATOM 1959 C CA . SER A 1 248 ? -1.915 -2.612 21.872 1.00 92.38 248 SER A CA 1
ATOM 1960 C C . SER A 1 248 ? -2.667 -3.476 20.856 1.00 92.38 248 SER A C 1
ATOM 1962 O O . SER A 1 248 ? -3.653 -4.143 21.183 1.00 92.38 248 SER A O 1
ATOM 1964 N N . ALA A 1 249 ? -2.180 -3.501 19.618 1.00 91.06 249 ALA A N 1
ATOM 1965 C CA . ALA A 1 249 ? -2.682 -4.341 18.541 1.00 91.06 249 ALA A CA 1
ATOM 1966 C C . ALA A 1 249 ? -2.758 -5.832 18.908 1.00 91.06 249 ALA A C 1
ATOM 1968 O O . ALA A 1 249 ? -3.581 -6.544 18.340 1.00 91.06 249 ALA A O 1
ATOM 1969 N N . ASP A 1 250 ? -1.927 -6.327 19.828 1.00 92.44 250 ASP A N 1
ATOM 1970 C CA . ASP A 1 250 ? -1.955 -7.735 20.253 1.00 92.44 250 ASP A CA 1
ATOM 1971 C C . ASP A 1 250 ? -3.008 -8.048 21.327 1.00 92.44 250 ASP A C 1
ATOM 1973 O O . ASP A 1 250 ? -3.333 -9.213 21.537 1.00 92.44 250 ASP A O 1
ATOM 1977 N N . GLU A 1 251 ? -3.593 -7.030 21.962 1.00 91.94 251 GLU A N 1
ATOM 1978 C CA . GLU A 1 251 ? -4.638 -7.194 22.984 1.00 91.94 251 GLU A CA 1
ATOM 1979 C C . GLU A 1 251 ? -6.058 -7.256 22.387 1.00 91.94 251 GLU A C 1
ATOM 1981 O O . GLU A 1 251 ? -7.027 -7.527 23.098 1.00 91.94 251 GLU A O 1
ATOM 1986 N N . VAL A 1 252 ? -6.204 -6.971 21.090 1.00 91.81 252 VAL A N 1
ATOM 1987 C CA . VAL A 1 252 ? -7.494 -6.911 20.390 1.00 91.81 252 VAL A CA 1
ATOM 1988 C C . VAL A 1 252 ? -7.811 -8.247 19.719 1.00 91.81 252 VAL A C 1
ATOM 1990 O O . VAL A 1 252 ? -6.981 -8.812 19.008 1.00 91.81 252 VAL A O 1
ATOM 1993 N N . ALA A 1 253 ? -9.043 -8.733 19.889 1.00 92.19 253 ALA A N 1
ATOM 1994 C CA . ALA A 1 253 ? -9.554 -9.890 19.160 1.00 92.19 253 ALA A CA 1
ATOM 1995 C C . ALA A 1 253 ? -9.878 -9.495 17.705 1.00 92.19 253 ALA A C 1
ATOM 1997 O O . ALA A 1 253 ? -10.856 -8.795 17.431 1.00 92.19 253 ALA A O 1
ATOM 1998 N N . TRP A 1 254 ? -9.035 -9.905 16.756 1.00 86.56 254 TRP A N 1
ATOM 1999 C CA . TRP A 1 254 ? -9.161 -9.547 15.332 1.00 86.56 254 TRP A CA 1
ATOM 2000 C C . TRP A 1 254 ? -9.975 -10.539 14.496 1.00 86.56 254 TRP A C 1
ATOM 2002 O O . TRP A 1 254 ? -10.367 -10.193 13.380 1.00 86.56 254 TRP A O 1
ATOM 2012 N N . ASP A 1 255 ? -10.202 -11.743 15.019 1.00 84.44 255 ASP A N 1
ATOM 2013 C CA . ASP A 1 255 ? -10.837 -12.853 14.296 1.00 84.44 255 ASP A CA 1
ATOM 2014 C C . ASP A 1 255 ? -12.336 -13.020 14.611 1.00 84.44 255 ASP A C 1
ATOM 2016 O O . ASP A 1 255 ? -12.998 -13.855 13.994 1.00 84.44 255 ASP A O 1
ATOM 2020 N N . GLU A 1 256 ? -12.860 -12.207 15.533 1.00 71.31 256 GLU A N 1
ATOM 2021 C CA . GLU A 1 256 ? -14.295 -12.013 15.798 1.00 71.31 256 GLU A CA 1
ATOM 2022 C C . GLU A 1 256 ? -14.905 -11.020 14.806 1.00 71.31 256 GLU A C 1
ATOM 2024 O O . GLU A 1 256 ? -15.934 -11.376 14.186 1.00 71.31 256 GLU A O 1
#